Protein AF-A0A7J6U088-F1 (afdb_monomer_lite)

Sequence (358 aa):
KIERLCSEREDGLLKERETLEEKFSATRRKFEAQLEGVCNAVDRVEELGTLRLAEENLGRVAAAREKVDGAVQEAARVNEKEVDLGLPVSPFEKLKQAVAGLEACEKLWGLAFEFNRDHQQWTRGPLFYQEPKLIDDASSRMLNLASQLEELFAEDTPPRGVVAAMKLQLEEFRESLPLIRVLCWKGLVARHWEEISDVVGFHMEPDPTFTLSRILDMDVGKHVSALMAIGARAAVESRIAEALKELKGQAAELTLKATRFGWTSLFVLSPDSVRAVRGALADQLLRLDGEIMKVAGATEVPGLLELRGRRERTLAVGGIIDMWEETERKWKALRYVLDGKGPDAGLPGFEDEHFQCF

Foldseek 3Di:
DVVVVVVVVVVVVVVVLVVVVVVLVVVVVVLVVVLVVLLVLLVVLQQDQDLVCLVVSLVSLVVSVVSLVVSVVVLVVSQVVCVVSVHDRDPPVSSVVSVLSSVLSNLLSVLSVVLVVVVCCQFQFQLLPDDLVVLVVSLVVSLVSLVVSLVVDDPPTSSNNSSVVSNVSSVVVVLCSLVSCLSNPPLDDPVLQVVLCVQLVHRDDRDRRDGNNVCVVSVSSVCSVVSSVSSVLSVLVVLLVVLVVVLVVPPDPLDWDWDDDDPDPDTDTDPVSLVVLLVVLVVLLVSLCVSCVVCVVHDDDPSNVVSVVVNVVSVVVNVVSVVRVVVVVVVVVVVCCVVQNDPNSDDPDPPCVVVVVD

Radius of gyration: 42.68 Å; chains: 1; bounding box: 87×49×143 Å

Structure (mmCIF, N/CA/C/O backbone):
data_AF-A0A7J6U088-F1
#
_entry.id   AF-A0A7J6U088-F1
#
loop_
_atom_site.group_PDB
_atom_site.id
_atom_site.type_symbol
_atom_site.label_atom_id
_atom_site.label_alt_id
_atom_site.label_comp_id
_atom_site.label_asym_id
_atom_site.label_entity_id
_atom_site.label_seq_id
_atom_site.pdbx_PDB_ins_code
_atom_site.Cartn_x
_atom_site.Cartn_y
_atom_site.Cartn_z
_atom_site.occupancy
_atom_site.B_iso_or_equiv
_atom_site.auth_seq_id
_atom_site.auth_comp_id
_atom_site.auth_asym_id
_atom_site.auth_atom_id
_atom_site.pdbx_PDB_model_num
ATOM 1 N N . LYS A 1 1 ? -3.131 18.799 84.876 1.00 72.88 1 LYS A N 1
ATOM 2 C CA . LYS A 1 1 ? -4.165 19.552 84.106 1.00 72.88 1 LYS A CA 1
ATOM 3 C C . LYS A 1 1 ? -3.863 19.546 82.610 1.00 72.88 1 LYS A C 1
ATOM 5 O O . LYS A 1 1 ? -4.760 19.206 81.861 1.00 72.88 1 LYS A O 1
ATOM 10 N N . ILE A 1 2 ? -2.630 19.860 82.192 1.00 79.31 2 ILE A N 1
ATOM 11 C CA . ILE A 1 2 ? -2.203 19.776 80.783 1.00 79.31 2 ILE A CA 1
ATOM 12 C C . ILE A 1 2 ? -2.267 18.331 80.267 1.00 79.31 2 ILE A C 1
ATOM 14 O O . ILE A 1 2 ? -2.954 18.098 79.291 1.00 79.31 2 ILE A O 1
ATOM 18 N N . GLU A 1 3 ? -1.697 17.355 80.981 1.00 79.50 3 GLU A N 1
ATOM 19 C CA . GLU A 1 3 ? -1.747 15.930 80.583 1.00 79.50 3 GLU A CA 1
ATOM 20 C C . GLU A 1 3 ? -3.172 15.395 80.394 1.00 79.50 3 GLU A C 1
ATOM 22 O O . GLU A 1 3 ? -3.453 14.690 79.435 1.00 79.50 3 GLU A O 1
ATOM 27 N N . ARG A 1 4 ? -4.100 15.792 81.272 1.00 81.06 4 ARG A N 1
ATOM 28 C CA . ARG A 1 4 ? -5.516 15.429 81.155 1.00 81.06 4 ARG A CA 1
ATOM 29 C C . ARG A 1 4 ? -6.168 16.046 79.910 1.00 81.06 4 ARG A C 1
ATOM 31 O O . ARG A 1 4 ? -6.928 15.368 79.239 1.00 81.06 4 ARG A O 1
ATOM 38 N N . LEU A 1 5 ? -5.864 17.308 79.600 1.00 81.31 5 LEU A N 1
ATOM 39 C CA . LEU A 1 5 ? -6.356 17.969 78.386 1.00 81.31 5 LEU A CA 1
ATOM 40 C C . LEU A 1 5 ? -5.727 17.377 77.116 1.00 81.31 5 LEU A C 1
ATOM 42 O O . LEU A 1 5 ? -6.405 17.290 76.098 1.00 81.31 5 LEU A O 1
ATOM 46 N N . CYS A 1 6 ? -4.460 16.955 77.174 1.00 82.62 6 CYS A N 1
ATOM 47 C CA . CYS A 1 6 ? -3.805 16.237 76.082 1.00 82.62 6 CYS A CA 1
ATOM 48 C C . CYS A 1 6 ? -4.473 14.880 75.844 1.00 82.62 6 CYS A C 1
ATOM 50 O O . CYS A 1 6 ? -4.858 14.609 74.717 1.00 82.62 6 CYS A O 1
ATOM 52 N N . SER A 1 7 ? -4.714 14.096 76.898 1.00 84.12 7 SER A N 1
ATOM 53 C CA . SER A 1 7 ? -5.407 12.804 76.806 1.00 84.12 7 SER A CA 1
ATOM 54 C C . SER A 1 7 ? -6.849 12.946 76.299 1.00 84.12 7 SER A C 1
ATOM 56 O O . SER A 1 7 ? -7.240 12.238 75.380 1.00 84.12 7 SER A O 1
ATOM 58 N N . GLU A 1 8 ? -7.624 13.916 76.801 1.00 84.44 8 GLU A N 1
ATOM 59 C CA . GLU A 1 8 ? -8.982 14.190 76.297 1.00 84.44 8 GLU A CA 1
ATOM 60 C C . GLU A 1 8 ? -8.972 14.612 74.810 1.00 84.44 8 GLU A C 1
ATOM 62 O O . GLU A 1 8 ? -9.901 14.299 74.062 1.00 84.44 8 GLU A O 1
ATOM 67 N N . ARG A 1 9 ? -7.920 15.314 74.358 1.00 87.50 9 ARG A N 1
ATOM 68 C CA . ARG A 1 9 ? -7.753 15.707 72.952 1.00 87.50 9 ARG A CA 1
ATOM 69 C C . ARG A 1 9 ? -7.296 14.542 72.075 1.00 87.50 9 ARG A C 1
ATOM 71 O O . ARG A 1 9 ? -7.798 14.428 70.962 1.00 87.50 9 ARG A O 1
ATOM 78 N N . GLU A 1 10 ? -6.392 13.697 72.559 1.00 84.94 10 GLU A N 1
ATOM 79 C CA . GLU A 1 10 ? -5.940 12.470 71.892 1.00 84.94 10 GLU A CA 1
ATOM 80 C C . GLU A 1 10 ? -7.102 11.494 71.687 1.00 84.94 10 GLU A C 1
ATOM 82 O O . GLU A 1 10 ? -7.321 11.043 70.565 1.00 84.94 10 GLU A O 1
ATOM 87 N N . ASP A 1 11 ? -7.923 11.268 72.716 1.00 85.88 11 ASP A N 1
ATOM 88 C CA . ASP A 1 11 ? -9.135 10.443 72.623 1.00 85.88 11 ASP A CA 1
ATOM 89 C C . ASP A 1 11 ? -10.151 11.022 71.624 1.00 85.88 11 ASP A C 1
ATOM 91 O O . ASP A 1 11 ? -10.832 10.286 70.907 1.00 85.88 11 ASP A O 1
ATOM 95 N N . GLY A 1 12 ? -10.260 12.354 71.559 1.00 87.25 12 GLY A N 1
ATOM 96 C CA . GLY A 1 12 ? -11.082 13.045 70.566 1.00 87.25 12 GLY A CA 1
ATOM 97 C C . GLY A 1 12 ? -10.578 12.840 69.135 1.00 87.25 12 GLY A C 1
ATOM 98 O O . GLY A 1 12 ? -11.369 12.521 68.250 1.00 87.25 12 GLY A O 1
ATOM 99 N N . LEU A 1 13 ? -9.265 12.970 68.918 1.00 85.94 13 LEU A N 1
ATOM 100 C CA . LEU A 1 13 ? -8.625 12.762 67.614 1.00 85.94 13 LEU A CA 1
ATOM 101 C C . LEU A 1 13 ? -8.707 11.300 67.155 1.00 85.94 13 LEU A C 1
ATOM 103 O O . LEU A 1 13 ? -8.910 11.049 65.969 1.00 85.94 13 LEU A O 1
ATOM 107 N N . LEU A 1 14 ? -8.597 10.341 68.079 1.00 84.75 14 LEU A N 1
ATOM 108 C CA . LEU A 1 14 ? -8.786 8.916 67.795 1.00 84.75 14 LEU A CA 1
ATOM 109 C C . LEU A 1 14 ? -10.214 8.624 67.331 1.00 84.75 14 LEU A C 1
ATOM 111 O O . LEU A 1 14 ? -10.394 8.008 66.286 1.00 84.75 14 LEU A O 1
ATOM 115 N N . LYS A 1 15 ? -11.226 9.143 68.035 1.00 87.25 15 LYS A N 1
ATOM 116 C CA . LYS A 1 15 ? -12.630 8.993 67.619 1.00 87.25 15 LYS A CA 1
ATOM 117 C C . LYS A 1 15 ? -12.907 9.652 66.271 1.00 87.25 15 LYS A C 1
ATOM 119 O O . LYS A 1 15 ? -13.590 9.071 65.433 1.00 87.25 15 LYS A O 1
ATOM 124 N N . GLU A 1 16 ? -12.383 10.856 66.036 1.00 85.94 16 GLU A N 1
ATOM 125 C CA . GLU A 1 16 ? -12.510 11.528 64.737 1.00 85.94 16 GLU A CA 1
ATOM 126 C C . GLU A 1 16 ? -11.888 10.682 63.619 1.00 85.94 16 GLU A C 1
ATOM 128 O O . GLU A 1 16 ? -12.537 10.459 62.595 1.00 85.94 16 GLU A O 1
ATOM 133 N N . ARG A 1 17 ? -10.688 10.135 63.844 1.00 85.19 17 ARG A N 1
ATOM 134 C CA . ARG A 1 17 ? -10.018 9.219 62.916 1.00 85.19 17 ARG A CA 1
ATOM 135 C C . ARG A 1 17 ? -10.848 7.963 62.643 1.00 85.19 17 ARG A C 1
ATOM 137 O O . ARG A 1 17 ? -11.067 7.652 61.478 1.00 85.19 17 ARG A O 1
ATOM 144 N N . GLU A 1 18 ? -11.356 7.292 63.673 1.00 85.31 18 GLU A N 1
ATOM 145 C CA . GLU A 1 18 ? -12.209 6.103 63.524 1.00 85.31 18 GLU A CA 1
ATOM 146 C C . GLU A 1 18 ? -13.447 6.413 62.671 1.00 85.31 18 GLU A C 1
ATOM 148 O O . GLU A 1 18 ? -13.749 5.693 61.721 1.00 85.31 18 GLU A O 1
ATOM 153 N N . THR A 1 19 ? -14.122 7.544 62.919 1.00 88.00 19 THR A N 1
ATOM 154 C CA . THR A 1 19 ? -15.287 7.927 62.104 1.00 88.00 19 THR A CA 1
ATOM 155 C C . THR A 1 19 ? -14.934 8.253 60.650 1.00 88.00 19 THR A C 1
ATOM 157 O O . THR A 1 19 ? -15.754 8.035 59.753 1.00 88.00 19 THR A O 1
ATOM 160 N N . LEU A 1 20 ? -13.739 8.797 60.392 1.00 84.88 20 LEU A N 1
ATOM 161 C CA . LEU A 1 20 ? -13.248 9.063 59.039 1.00 84.88 20 LEU A CA 1
ATOM 162 C C . LEU A 1 20 ? -12.911 7.756 58.315 1.00 84.88 20 LEU A C 1
ATOM 164 O O . LEU A 1 20 ? -13.319 7.588 57.166 1.00 84.88 20 LEU A O 1
ATOM 168 N N . GLU A 1 21 ? -12.243 6.822 58.991 1.00 86.75 21 GLU A N 1
ATOM 169 C CA . GLU A 1 21 ? -11.913 5.497 58.461 1.00 86.75 21 GLU A CA 1
ATOM 170 C C . GLU A 1 21 ? -13.178 4.669 58.172 1.00 86.75 21 GLU A C 1
ATOM 172 O O . GLU A 1 21 ? -13.279 4.059 57.106 1.00 86.75 21 GLU A O 1
ATOM 177 N N . GLU A 1 22 ? -14.198 4.710 59.036 1.00 86.88 22 GLU A N 1
ATOM 178 C CA . GLU A 1 22 ? -15.489 4.047 58.793 1.00 86.88 22 GLU A CA 1
ATOM 179 C C . GLU A 1 22 ? -16.214 4.616 57.564 1.00 86.88 22 GLU A C 1
ATOM 181 O O . GLU A 1 22 ? -16.670 3.864 56.694 1.00 86.88 22 GLU A O 1
ATOM 186 N N . LYS A 1 23 ? -16.294 5.949 57.446 1.00 87.00 23 LYS A N 1
ATOM 187 C CA . LYS A 1 23 ? -16.900 6.618 56.279 1.00 87.00 23 LYS A CA 1
ATOM 188 C C . LYS A 1 23 ? -16.131 6.317 54.995 1.00 87.00 23 LYS A C 1
ATOM 190 O O . LYS A 1 23 ? -16.740 6.110 53.939 1.00 87.00 23 LYS A O 1
ATOM 195 N N . PHE A 1 24 ? -14.805 6.287 55.075 1.00 87.50 24 PHE A N 1
ATOM 196 C CA . PHE A 1 24 ? -13.939 5.955 53.955 1.00 87.50 24 PHE A CA 1
ATOM 197 C C . PHE A 1 24 ? -14.124 4.496 53.513 1.00 87.50 24 PHE A C 1
ATOM 199 O O . PHE A 1 24 ? -14.365 4.241 52.334 1.00 87.50 24 PHE A O 1
ATOM 206 N N . SER A 1 25 ? -14.149 3.554 54.458 1.00 84.44 25 SER A N 1
ATOM 207 C CA . SER A 1 25 ? -14.411 2.131 54.207 1.00 84.44 25 SER A CA 1
ATOM 208 C C . SER A 1 25 ? -15.780 1.896 53.555 1.00 84.44 25 SER A C 1
ATOM 210 O O . SER A 1 25 ? -15.894 1.151 52.577 1.00 84.44 25 SER A O 1
ATOM 212 N N . ALA A 1 26 ? -16.824 2.597 54.012 1.00 86.44 26 ALA A N 1
ATOM 213 C CA . ALA A 1 26 ? -18.146 2.547 53.385 1.00 86.44 26 ALA A CA 1
ATOM 214 C C . ALA A 1 26 ? -18.133 3.083 51.940 1.00 86.44 26 ALA A C 1
ATOM 216 O O . ALA A 1 26 ? -18.756 2.495 51.052 1.00 86.44 26 ALA A O 1
ATOM 217 N N . THR A 1 27 ? -17.397 4.170 51.689 1.00 85.06 27 THR A N 1
ATOM 218 C CA . THR A 1 27 ? -17.233 4.752 50.345 1.00 85.06 27 THR A CA 1
ATOM 219 C C . THR A 1 27 ? -16.495 3.792 49.415 1.00 85.06 27 THR A C 1
ATOM 221 O O . THR A 1 27 ? -16.937 3.567 48.290 1.00 85.06 27 THR A O 1
ATOM 224 N N . ARG A 1 28 ? -15.430 3.150 49.904 1.00 85.19 28 ARG A N 1
ATOM 225 C CA . ARG A 1 28 ? -14.667 2.145 49.160 1.00 85.19 28 ARG A CA 1
ATOM 226 C C . ARG A 1 28 ? -15.518 0.935 48.781 1.00 85.19 28 ARG A C 1
ATOM 228 O O . ARG A 1 28 ? -15.516 0.546 47.619 1.00 85.19 28 ARG A O 1
ATOM 235 N N . ARG A 1 29 ? -16.308 0.387 49.710 1.00 86.25 29 ARG A N 1
ATOM 236 C CA . ARG A 1 29 ? -17.237 -0.722 49.402 1.00 86.25 29 ARG A CA 1
ATOM 237 C C . ARG A 1 29 ? -18.252 -0.340 48.328 1.00 86.25 29 ARG A C 1
ATOM 239 O O . ARG A 1 29 ? -18.580 -1.148 47.466 1.00 86.25 29 ARG A O 1
ATOM 246 N N . LYS A 1 30 ? -18.746 0.900 48.367 1.00 87.94 30 LYS A N 1
ATOM 247 C CA . LYS A 1 30 ? -19.661 1.415 47.345 1.00 87.94 30 LYS A CA 1
ATOM 248 C C . LYS A 1 30 ? -18.980 1.521 45.978 1.00 87.94 30 LYS A C 1
ATOM 250 O O . LYS A 1 30 ? -19.600 1.163 44.982 1.00 87.94 30 LYS A O 1
ATOM 255 N N . PHE A 1 31 ? -17.728 1.973 45.932 1.00 88.94 31 PHE A N 1
ATOM 256 C CA . PHE A 1 31 ? -16.940 2.021 44.701 1.00 88.94 31 PHE A CA 1
ATOM 257 C C . PHE A 1 31 ? -16.648 0.616 44.151 1.00 88.94 31 PHE A C 1
ATOM 259 O O . PHE A 1 31 ? -16.874 0.363 42.973 1.00 88.94 31 PHE A O 1
ATOM 266 N N . GLU A 1 32 ? -16.257 -0.335 45.003 1.00 85.69 32 GLU A N 1
ATOM 267 C CA . GLU A 1 32 ? -16.055 -1.737 44.609 1.00 85.69 32 GLU A CA 1
ATOM 268 C C . GLU A 1 32 ? -17.330 -2.360 44.011 1.00 85.69 32 GLU A C 1
ATOM 270 O O . GLU A 1 32 ? -17.247 -3.084 43.022 1.00 85.69 32 GLU A O 1
ATOM 275 N N . ALA A 1 33 ? -18.513 -2.021 44.534 1.00 87.00 33 ALA A N 1
ATOM 276 C CA . ALA A 1 33 ? -19.788 -2.431 43.939 1.00 87.00 33 ALA A CA 1
ATOM 277 C C . ALA A 1 33 ? -20.069 -1.741 42.587 1.00 87.00 33 ALA A C 1
ATOM 279 O O . ALA A 1 33 ? -20.646 -2.345 41.686 1.00 87.00 33 ALA A O 1
ATOM 280 N N . GLN A 1 34 ? -19.650 -0.484 42.407 1.00 87.88 34 GLN A N 1
ATOM 281 C CA . GLN A 1 34 ? -19.765 0.212 41.118 1.00 87.88 34 GLN A CA 1
ATOM 282 C C . GLN A 1 34 ? -18.844 -0.386 40.046 1.00 87.88 34 GLN A C 1
ATOM 284 O O . GLN A 1 34 ? -19.211 -0.370 38.869 1.00 87.88 34 GLN A O 1
ATOM 289 N N . LEU A 1 35 ? -17.695 -0.955 40.434 1.00 89.12 35 LEU A N 1
ATOM 290 C CA . LEU A 1 35 ? -16.777 -1.623 39.505 1.00 89.12 35 LEU A CA 1
ATOM 291 C C . LEU A 1 35 ? -17.422 -2.821 38.800 1.00 89.12 35 LEU A C 1
ATOM 293 O O . LEU A 1 35 ? -17.088 -3.071 37.646 1.00 89.12 35 LEU A O 1
ATOM 297 N N . GLU A 1 36 ? -18.380 -3.518 39.419 1.00 87.94 36 GLU A N 1
ATOM 298 C CA . GLU A 1 36 ? -19.146 -4.567 38.725 1.00 87.94 36 GLU A CA 1
ATOM 299 C C . GLU A 1 36 ? -19.936 -3.995 37.543 1.00 87.94 36 GLU A C 1
ATOM 301 O O . GLU A 1 36 ? -19.979 -4.595 36.474 1.00 87.94 36 GLU A O 1
ATOM 306 N N . GLY A 1 37 ? -20.503 -2.794 37.689 1.00 87.00 37 GLY A N 1
ATOM 307 C CA . GLY A 1 37 ? -21.183 -2.098 36.596 1.00 87.00 37 GLY A CA 1
ATOM 308 C C . GLY A 1 37 ? -20.248 -1.696 35.452 1.00 87.00 37 GLY A C 1
ATOM 309 O O . GLY A 1 37 ? -20.677 -1.676 34.299 1.00 87.00 37 GLY A O 1
ATOM 310 N N . VAL A 1 38 ? -18.983 -1.395 35.764 1.00 86.94 38 VAL A N 1
ATOM 311 C CA . VAL A 1 38 ? -17.939 -1.094 34.773 1.00 86.94 38 VAL A CA 1
ATOM 312 C C . VAL A 1 38 ? -17.506 -2.364 34.047 1.00 86.94 38 VAL A C 1
ATOM 314 O O . VAL A 1 38 ? -17.477 -2.360 32.822 1.00 86.94 38 VAL A O 1
ATOM 317 N N . CYS A 1 39 ? -17.261 -3.458 34.775 1.00 86.56 39 CYS A N 1
ATOM 318 C CA . CYS A 1 39 ? -16.926 -4.758 34.181 1.00 86.56 39 CYS A CA 1
ATOM 319 C C . CYS A 1 39 ? -18.044 -5.219 33.237 1.00 86.56 39 CYS A C 1
ATOM 321 O O . CYS A 1 39 ? -17.793 -5.423 32.059 1.00 86.56 39 CYS A O 1
ATOM 323 N N . ASN A 1 40 ? -19.302 -5.174 33.691 1.00 88.31 40 ASN A N 1
ATOM 324 C CA . ASN A 1 40 ? -20.465 -5.501 32.862 1.00 88.31 40 ASN A CA 1
ATOM 325 C C . ASN A 1 40 ? -20.584 -4.626 31.599 1.00 88.31 40 ASN A C 1
ATOM 327 O O . ASN A 1 40 ? -21.207 -5.029 30.619 1.00 88.31 40 ASN A O 1
ATOM 331 N N . ALA A 1 41 ? -20.085 -3.384 31.627 1.00 87.06 41 ALA A N 1
ATOM 332 C CA . ALA A 1 41 ? -20.081 -2.525 30.447 1.00 87.06 41 ALA A CA 1
ATOM 333 C C . ALA A 1 41 ? -19.017 -2.964 29.431 1.00 87.06 41 ALA A C 1
ATOM 335 O O . ALA A 1 41 ? -19.287 -2.880 28.235 1.00 87.06 41 ALA A O 1
ATOM 336 N N . VAL A 1 42 ? -17.860 -3.439 29.901 1.00 86.50 42 VAL A N 1
ATOM 337 C CA . VAL A 1 42 ? -16.795 -4.011 29.064 1.00 86.50 42 VAL A CA 1
ATOM 338 C C . VAL A 1 42 ? -17.215 -5.376 28.517 1.00 86.50 42 VAL A C 1
ATOM 340 O O . VAL A 1 42 ? -17.131 -5.570 27.310 1.00 86.50 42 VAL A O 1
ATOM 343 N N . ASP A 1 43 ? -17.811 -6.247 29.334 1.00 86.06 43 ASP A N 1
ATOM 344 C CA . ASP A 1 43 ? -18.305 -7.565 28.901 1.00 86.06 43 ASP A CA 1
ATOM 345 C C . ASP A 1 43 ? -19.297 -7.440 27.727 1.00 86.06 43 ASP A C 1
ATOM 347 O O . ASP A 1 43 ? -19.215 -8.150 26.730 1.00 86.06 43 ASP A O 1
ATOM 351 N N . ARG A 1 44 ? -20.197 -6.446 27.772 1.00 87.06 44 ARG A N 1
ATOM 352 C CA . ARG A 1 44 ? -21.132 -6.157 26.664 1.00 87.06 44 ARG A CA 1
ATOM 353 C C . ARG A 1 44 ? -20.442 -5.728 25.371 1.00 87.06 44 ARG A C 1
ATOM 355 O O . ARG A 1 44 ? -21.019 -5.880 24.295 1.00 87.06 44 ARG A O 1
ATOM 362 N N . VAL A 1 45 ? -19.269 -5.107 25.470 1.00 85.56 45 VAL A N 1
ATOM 363 C CA . VAL A 1 45 ? -18.450 -4.733 24.311 1.00 85.56 45 VAL A CA 1
ATOM 364 C C . VAL A 1 45 ? -17.711 -5.962 23.774 1.00 85.56 45 VAL A C 1
ATOM 366 O O . VAL A 1 45 ? -17.586 -6.107 22.559 1.00 85.56 45 VAL A O 1
ATOM 369 N N . GLU A 1 46 ? -17.302 -6.875 24.654 1.00 83.50 46 GLU A N 1
ATOM 370 C CA . GLU A 1 46 ? -16.699 -8.165 24.300 1.00 83.50 46 GLU A CA 1
ATOM 371 C C . GLU A 1 46 ? -17.703 -9.160 23.689 1.00 83.50 46 GLU A C 1
ATOM 373 O O . GLU A 1 46 ? -17.306 -10.098 23.008 1.00 83.50 46 GLU A O 1
ATOM 378 N N . GLU A 1 47 ? -19.010 -8.936 23.835 1.00 86.50 47 GLU A N 1
ATOM 379 C CA . GLU A 1 47 ? -20.057 -9.701 23.138 1.00 86.50 47 GLU A CA 1
ATOM 380 C C . GLU A 1 47 ? -20.319 -9.216 21.697 1.00 86.50 47 GLU A C 1
ATOM 382 O O . GLU A 1 47 ? -21.065 -9.847 20.938 1.00 86.50 47 GLU A O 1
ATOM 387 N N . LEU A 1 48 ? -19.731 -8.089 21.279 1.00 85.00 48 LEU A N 1
ATOM 388 C CA . LEU A 1 48 ? -19.942 -7.547 19.938 1.00 85.00 48 LEU A CA 1
ATOM 389 C C . LEU A 1 48 ? -19.243 -8.431 18.891 1.00 85.00 48 LEU A C 1
ATOM 391 O O . LEU A 1 48 ? -18.039 -8.658 18.946 1.00 85.00 48 LEU A O 1
ATOM 395 N N . GLY A 1 49 ? -20.003 -8.900 17.897 1.00 83.31 49 GLY A N 1
AT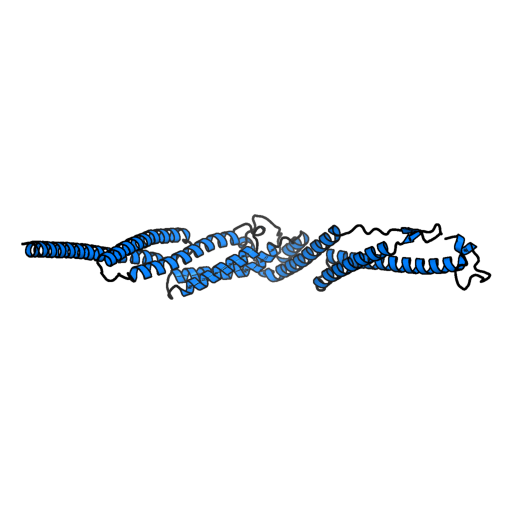OM 396 C CA . GLY A 1 49 ? -19.503 -9.847 16.885 1.00 83.31 49 GLY A CA 1
ATOM 397 C C . GLY A 1 49 ? -19.772 -9.465 15.428 1.00 83.31 49 GLY A C 1
ATOM 398 O O . GLY A 1 49 ? -19.508 -10.253 14.526 1.00 83.31 49 GLY A O 1
ATOM 399 N N . THR A 1 50 ? -20.343 -8.286 15.156 1.00 84.44 50 THR A N 1
ATOM 400 C CA . THR A 1 50 ? -20.753 -7.914 13.788 1.00 84.44 50 THR A CA 1
ATOM 401 C C . THR A 1 50 ? -19.807 -6.893 13.163 1.00 84.44 50 THR A C 1
ATOM 403 O O . THR A 1 50 ? -19.886 -5.707 13.474 1.00 84.44 50 THR A O 1
ATOM 406 N N . LEU A 1 51 ? -18.980 -7.340 12.208 1.00 83.12 51 LEU A N 1
ATOM 407 C CA . LEU A 1 51 ? -18.007 -6.502 11.487 1.00 83.12 51 LEU A CA 1
ATOM 408 C C . LEU A 1 51 ? -18.652 -5.296 10.780 1.00 83.12 51 LEU A C 1
ATOM 410 O O . LEU A 1 51 ? -18.108 -4.198 10.800 1.00 83.12 51 LEU A O 1
ATOM 414 N N . ARG A 1 52 ? -19.842 -5.469 10.188 1.00 82.69 52 ARG A N 1
ATOM 415 C CA . ARG A 1 52 ? -20.542 -4.404 9.439 1.00 82.69 52 ARG A CA 1
ATOM 416 C C . ARG A 1 52 ? -21.011 -3.235 10.307 1.00 82.69 52 ARG A C 1
ATOM 418 O O . ARG A 1 52 ? -21.200 -2.146 9.786 1.00 82.69 52 A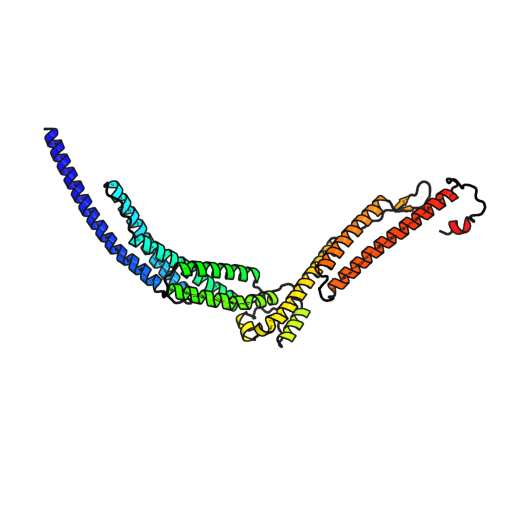RG A O 1
ATOM 425 N N . LEU A 1 53 ? -21.195 -3.459 11.607 1.00 87.50 53 LEU A N 1
ATOM 426 C CA . LEU A 1 53 ? -21.646 -2.442 12.558 1.00 87.50 53 LEU A CA 1
ATOM 427 C C . LEU A 1 53 ? -20.462 -1.767 13.265 1.00 87.50 53 LEU A C 1
ATOM 429 O O . LEU A 1 53 ? -20.618 -1.271 14.374 1.00 87.50 53 LEU A O 1
ATOM 433 N N . ALA A 1 54 ? -19.270 -1.756 12.654 1.00 88.00 54 ALA A N 1
ATOM 434 C CA . ALA A 1 54 ? -18.056 -1.240 13.286 1.00 88.00 54 ALA A CA 1
ATOM 435 C C . ALA A 1 54 ? -18.199 0.203 13.803 1.00 88.00 54 ALA A C 1
ATOM 437 O O . ALA A 1 54 ? -17.726 0.498 14.894 1.00 88.00 54 ALA A O 1
ATOM 438 N N . GLU A 1 55 ? -18.889 1.080 13.069 1.00 87.62 55 GLU A N 1
ATOM 439 C CA . GLU A 1 55 ? -19.138 2.466 13.494 1.00 87.62 55 GLU A CA 1
ATOM 440 C C . GLU A 1 55 ? -20.037 2.540 14.742 1.00 87.62 55 GLU A C 1
ATOM 442 O O . GLU A 1 55 ? -19.714 3.222 15.713 1.00 87.62 55 GLU A O 1
ATOM 447 N N . GLU A 1 56 ? -21.132 1.776 14.769 1.00 89.88 56 GLU A N 1
ATOM 448 C CA . GLU A 1 56 ? -22.014 1.700 15.940 1.00 89.88 56 GLU A CA 1
ATOM 449 C C . GLU A 1 56 ? -21.304 1.068 17.145 1.00 89.88 56 GLU A C 1
ATOM 451 O O . GLU A 1 56 ? -21.461 1.520 18.282 1.00 89.88 56 GLU A O 1
ATOM 456 N N . ASN A 1 57 ? -20.498 0.033 16.900 1.00 89.94 57 ASN A N 1
ATOM 457 C CA . ASN A 1 57 ? -19.723 -0.657 17.923 1.00 89.94 57 ASN A CA 1
ATOM 458 C C . ASN A 1 57 ? -18.642 0.255 18.508 1.00 89.94 57 ASN A C 1
ATOM 460 O O . ASN A 1 57 ? -18.493 0.281 19.725 1.00 89.94 57 ASN A O 1
ATOM 464 N N . LEU A 1 58 ? -17.976 1.080 17.692 1.00 90.62 58 LEU A N 1
ATOM 465 C CA . LEU A 1 58 ? -17.090 2.143 18.176 1.00 90.62 58 LEU A CA 1
ATOM 466 C C . LEU A 1 58 ? -17.822 3.125 19.096 1.00 90.62 58 LEU A C 1
ATOM 468 O O . LEU A 1 58 ? -17.281 3.507 20.132 1.00 90.62 58 LEU A O 1
ATOM 472 N N . GLY A 1 59 ? -19.068 3.486 18.777 1.00 89.62 59 GLY A N 1
ATOM 473 C CA . GLY A 1 59 ? -19.902 4.299 19.666 1.00 89.62 59 GLY A CA 1
ATOM 474 C C . GLY A 1 59 ? -20.159 3.631 21.024 1.00 89.62 59 GLY A C 1
ATOM 475 O O . GLY A 1 59 ? -20.083 4.282 22.067 1.00 89.62 59 GLY A O 1
ATOM 476 N N . ARG A 1 60 ? -20.408 2.315 21.040 1.00 90.25 60 ARG A N 1
ATOM 477 C CA . ARG A 1 60 ? -20.583 1.536 22.283 1.00 90.25 60 ARG A CA 1
ATOM 478 C C . ARG A 1 60 ? -19.288 1.426 23.085 1.00 90.25 60 ARG A C 1
ATOM 480 O O . ARG A 1 60 ? -19.324 1.570 24.305 1.00 90.25 60 ARG A O 1
ATOM 487 N N . VAL A 1 61 ? -18.164 1.217 22.404 1.00 92.56 61 VAL A N 1
ATOM 488 C CA . VAL A 1 61 ? -16.823 1.197 22.998 1.00 92.56 61 VAL A CA 1
ATOM 489 C C . VAL A 1 61 ? -16.512 2.548 23.644 1.00 92.56 61 VAL A C 1
ATOM 491 O O . VAL A 1 61 ? -16.112 2.582 24.802 1.00 92.56 61 VAL A O 1
ATOM 494 N N . ALA A 1 62 ? -16.785 3.663 22.959 1.00 92.25 62 ALA A N 1
ATOM 495 C CA . ALA A 1 62 ? -16.584 5.007 23.503 1.00 92.25 62 ALA A CA 1
ATOM 496 C C . ALA A 1 62 ? -17.436 5.264 24.761 1.00 92.25 62 ALA A C 1
ATOM 498 O O . ALA A 1 62 ? -16.947 5.821 25.743 1.00 92.25 62 ALA A O 1
ATOM 499 N N . ALA A 1 63 ? -18.688 4.796 24.779 1.00 92.69 63 ALA A N 1
ATOM 500 C CA . ALA A 1 63 ? -19.545 4.897 25.961 1.00 92.69 63 ALA A CA 1
ATOM 501 C C . ALA A 1 63 ? -19.049 4.028 27.137 1.00 92.69 63 ALA A C 1
ATOM 503 O O . ALA A 1 63 ? -19.206 4.406 28.301 1.00 92.69 63 ALA A O 1
ATOM 504 N N . ALA A 1 64 ? -18.463 2.858 26.863 1.00 91.75 64 ALA A N 1
ATOM 505 C CA . ALA A 1 64 ? -17.801 2.046 27.885 1.00 91.75 64 ALA A CA 1
ATOM 506 C C . ALA A 1 64 ? -16.511 2.720 28.382 1.00 91.75 64 ALA A C 1
ATOM 508 O O . ALA A 1 64 ? -16.259 2.728 29.588 1.00 91.75 64 ALA A O 1
ATOM 509 N N . ARG A 1 65 ? -15.757 3.364 27.484 1.00 93.62 65 ARG A N 1
ATOM 510 C CA . ARG A 1 65 ? -14.534 4.110 27.800 1.00 93.62 65 ARG A CA 1
ATOM 511 C C . ARG A 1 65 ? -14.773 5.256 28.760 1.00 93.62 65 ARG A C 1
ATOM 513 O O . ARG A 1 65 ? -14.075 5.342 29.762 1.00 93.62 65 ARG A O 1
ATOM 520 N N . GLU A 1 66 ? -15.811 6.053 28.538 1.00 94.19 66 GLU A N 1
ATOM 521 C CA . GLU A 1 66 ? -16.174 7.140 29.454 1.00 94.19 66 GLU A CA 1
ATOM 522 C C . GLU A 1 66 ? -16.437 6.627 30.884 1.00 94.19 66 GLU A C 1
ATOM 524 O O . GLU A 1 66 ? -15.999 7.226 31.868 1.00 94.19 66 GLU A O 1
ATOM 529 N N . LYS A 1 67 ? -17.100 5.469 31.015 1.00 92.44 67 LYS A N 1
ATOM 530 C CA . LYS A 1 67 ? -17.355 4.839 32.321 1.00 92.44 67 LYS A CA 1
ATOM 531 C C . LYS A 1 67 ? -16.081 4.305 32.971 1.00 92.44 67 LYS A C 1
ATOM 533 O O . LYS A 1 67 ? -15.911 4.472 34.179 1.00 92.44 67 LYS A O 1
ATOM 538 N N . VAL A 1 68 ? -15.211 3.659 32.193 1.00 93.06 68 VAL A N 1
ATOM 539 C CA . VAL A 1 68 ? -13.922 3.140 32.671 1.00 93.06 68 VAL A CA 1
ATOM 540 C C . VAL A 1 68 ? -13.018 4.289 33.117 1.00 93.06 68 VAL A C 1
ATOM 542 O O . VAL A 1 68 ? -12.504 4.242 34.230 1.00 93.06 68 VAL A O 1
ATOM 545 N N . ASP A 1 69 ? -12.894 5.353 32.324 1.00 93.44 69 ASP A N 1
ATOM 546 C CA . ASP A 1 69 ? -12.082 6.527 32.661 1.00 93.44 69 ASP A CA 1
ATOM 547 C C . ASP A 1 69 ? -12.590 7.210 33.940 1.00 93.44 69 ASP A C 1
ATOM 549 O O . ASP A 1 69 ? -11.797 7.567 34.816 1.00 93.44 69 ASP A O 1
ATOM 553 N N . GLY A 1 70 ? -13.914 7.325 34.104 1.00 93.38 70 GLY A N 1
ATOM 554 C CA . GLY A 1 70 ? -14.519 7.806 35.348 1.00 93.38 70 GLY A CA 1
ATOM 555 C C . GLY A 1 70 ? -14.156 6.938 36.559 1.00 93.38 70 GLY A C 1
ATOM 556 O O . GLY A 1 70 ? -13.820 7.464 37.622 1.00 93.38 70 GLY A O 1
ATOM 557 N N . ALA A 1 71 ? -14.159 5.613 36.401 1.00 92.12 71 ALA A N 1
ATOM 558 C CA . ALA A 1 71 ? -13.759 4.686 37.457 1.00 92.12 71 ALA A CA 1
ATOM 559 C C . ALA A 1 71 ? -12.251 4.733 37.755 1.00 92.12 71 ALA A C 1
ATOM 561 O O . ALA A 1 71 ? -11.866 4.631 38.916 1.00 92.12 71 ALA A O 1
ATOM 562 N N . VAL A 1 72 ? -11.396 4.946 36.750 1.00 92.94 72 VAL A N 1
ATOM 563 C CA . VAL A 1 72 ? -9.946 5.149 36.929 1.00 92.94 72 VAL A CA 1
ATOM 564 C C . VAL A 1 72 ? -9.663 6.422 37.725 1.00 92.94 72 VAL A C 1
ATOM 566 O O . VAL A 1 72 ? -8.848 6.398 38.648 1.00 92.94 72 VAL A O 1
ATOM 569 N N . GLN A 1 73 ? -10.363 7.520 37.430 1.00 93.38 73 GLN A N 1
ATOM 570 C CA . GLN A 1 73 ? -10.231 8.765 38.193 1.00 93.38 73 GLN A CA 1
ATOM 571 C C . GLN A 1 73 ? -10.687 8.601 39.646 1.00 93.38 73 GLN A C 1
ATOM 573 O O . GLN A 1 73 ? -10.025 9.090 40.562 1.00 93.38 73 GLN A O 1
ATOM 578 N N . GLU A 1 74 ? -11.798 7.900 39.876 1.00 90.88 74 GLU A N 1
ATOM 579 C CA . GLU A 1 74 ? -12.282 7.655 41.235 1.00 90.88 74 GLU A CA 1
ATOM 580 C C . GLU A 1 74 ? -11.359 6.693 42.001 1.00 90.88 74 GLU A C 1
ATOM 582 O O . GLU A 1 74 ? -11.043 6.956 43.159 1.00 90.88 74 GLU A O 1
ATOM 587 N N . ALA A 1 75 ? -10.822 5.654 41.352 1.00 91.44 75 ALA A N 1
ATOM 588 C CA . ALA A 1 75 ? -9.807 4.777 41.940 1.00 91.44 75 ALA A CA 1
ATOM 589 C C . ALA A 1 75 ? -8.551 5.556 42.361 1.00 91.44 75 ALA A C 1
ATOM 591 O O . ALA A 1 75 ? -8.030 5.331 43.452 1.00 91.44 75 ALA A O 1
ATOM 592 N N . ALA A 1 76 ? -8.092 6.509 41.542 1.00 91.56 76 ALA A N 1
ATOM 593 C CA . ALA A 1 76 ? -6.959 7.367 41.886 1.00 91.56 76 ALA A CA 1
ATOM 594 C C . ALA A 1 76 ? -7.238 8.215 43.140 1.00 91.56 76 ALA A C 1
ATOM 596 O O . ALA A 1 76 ? -6.387 8.289 44.025 1.00 91.56 76 ALA A O 1
ATOM 597 N N . ARG A 1 77 ? -8.447 8.779 43.267 1.00 90.38 77 ARG A N 1
ATOM 598 C CA . ARG A 1 77 ? -8.871 9.525 44.469 1.00 90.38 77 ARG A CA 1
ATOM 599 C C . ARG A 1 77 ? -8.975 8.644 45.711 1.00 90.38 77 ARG A C 1
ATOM 601 O O . ARG A 1 77 ? -8.693 9.108 46.814 1.00 90.38 77 ARG A O 1
ATOM 608 N N . VAL A 1 78 ? -9.427 7.398 45.559 1.00 89.06 78 VAL A N 1
ATOM 609 C CA . VAL A 1 78 ? -9.472 6.432 46.666 1.00 89.06 78 VAL A CA 1
ATOM 610 C C . VAL A 1 78 ? -8.051 6.086 47.109 1.00 89.06 78 VAL A C 1
ATOM 612 O O . VAL A 1 78 ? -7.773 6.143 48.302 1.00 89.06 78 VAL A O 1
ATOM 615 N N . ASN A 1 79 ? -7.144 5.830 46.166 1.00 90.94 79 ASN A N 1
ATOM 616 C CA . ASN A 1 79 ? -5.742 5.526 46.451 1.00 90.94 79 ASN A CA 1
ATOM 617 C C . ASN A 1 79 ? -5.011 6.696 47.129 1.00 90.94 79 ASN A C 1
ATOM 619 O O . ASN A 1 79 ? -4.251 6.473 48.065 1.00 90.94 79 ASN A O 1
ATOM 623 N N . GLU A 1 80 ? -5.258 7.939 46.704 1.00 91.50 80 GLU A N 1
ATOM 624 C CA . GLU A 1 80 ? -4.713 9.143 47.352 1.00 91.50 80 GLU A CA 1
ATOM 625 C C . GLU A 1 80 ? -5.145 9.224 48.826 1.00 91.50 80 GLU A C 1
ATOM 627 O O . GLU A 1 80 ? -4.312 9.378 49.717 1.00 91.50 80 GLU A O 1
ATOM 632 N N . LYS A 1 81 ? -6.433 8.987 49.106 1.00 88.25 81 LYS A N 1
ATOM 633 C CA . LYS A 1 81 ? -6.957 8.947 50.480 1.00 88.25 81 LYS A CA 1
ATOM 634 C C . LYS A 1 81 ? -6.414 7.779 51.306 1.00 88.25 81 LYS A C 1
ATOM 636 O O . LYS A 1 81 ? -6.246 7.931 52.513 1.00 88.25 81 LYS A O 1
ATOM 641 N N . GLU A 1 82 ? -6.153 6.620 50.700 1.00 87.69 82 GLU A N 1
ATOM 642 C CA . GLU A 1 82 ? -5.500 5.498 51.394 1.00 87.69 82 GLU A CA 1
ATOM 643 C C . GLU A 1 82 ? -4.094 5.886 51.847 1.00 87.69 82 GLU A C 1
ATOM 645 O O . GLU A 1 82 ? -3.738 5.626 52.995 1.00 87.69 82 GLU A O 1
ATOM 650 N N . VAL A 1 83 ? -3.334 6.574 50.991 1.00 91.06 83 VAL A N 1
ATOM 651 C CA . VAL A 1 83 ? -2.002 7.089 51.334 1.00 91.06 83 VAL A CA 1
ATOM 652 C C . VAL A 1 83 ? -2.082 8.109 52.471 1.00 91.06 83 VAL A C 1
ATOM 654 O O . VAL A 1 83 ? -1.340 7.974 53.444 1.00 91.06 83 VAL A O 1
ATOM 657 N N . ASP A 1 84 ? -3.006 9.071 52.398 1.00 88.12 84 ASP A N 1
ATOM 658 C CA . ASP A 1 84 ? -3.191 10.096 53.437 1.00 88.12 84 ASP A CA 1
ATOM 659 C C . ASP A 1 84 ? -3.543 9.496 54.809 1.00 88.12 84 ASP A C 1
ATOM 661 O O . ASP A 1 84 ? -3.121 10.003 55.850 1.00 88.12 84 ASP A O 1
ATOM 665 N N . LEU A 1 85 ? -4.298 8.392 54.822 1.00 86.06 85 LEU A N 1
ATOM 666 C CA . LEU A 1 85 ? -4.679 7.660 56.035 1.00 86.06 85 LEU A CA 1
ATOM 667 C C . LEU A 1 85 ? -3.622 6.633 56.488 1.00 86.06 85 LEU A C 1
ATOM 669 O O . LEU A 1 85 ? -3.801 5.985 57.521 1.00 86.06 85 LEU A O 1
ATOM 673 N N . GLY A 1 86 ? -2.523 6.470 55.742 1.00 86.19 86 GLY A N 1
ATOM 674 C CA . GLY A 1 86 ? -1.484 5.474 56.020 1.00 86.19 86 GLY A CA 1
ATOM 675 C C . GLY A 1 86 ? -1.941 4.023 55.816 1.00 86.19 86 GLY A C 1
ATOM 676 O O . GLY A 1 86 ? -1.382 3.108 56.424 1.00 86.19 86 GLY A O 1
ATOM 677 N N . LEU A 1 87 ? -2.970 3.808 54.996 1.00 84.94 87 LEU A N 1
ATOM 678 C CA . LEU A 1 87 ? -3.511 2.501 54.630 1.00 84.94 87 LEU A CA 1
ATOM 679 C C . LEU A 1 87 ? -2.769 1.920 53.410 1.00 84.94 87 LEU A C 1
ATOM 681 O O . LEU A 1 87 ? -2.222 2.664 52.595 1.00 84.94 87 LEU A O 1
ATOM 685 N N . PRO A 1 88 ? -2.745 0.584 53.246 1.00 85.88 88 PRO A N 1
ATOM 686 C CA . PRO A 1 88 ? -2.196 -0.030 52.042 1.00 85.88 88 PRO A CA 1
ATOM 687 C C . PRO A 1 88 ? -3.048 0.321 50.816 1.00 85.88 88 PRO A C 1
ATOM 689 O O . PRO A 1 88 ? -4.269 0.162 50.841 1.00 85.88 88 PRO A O 1
ATOM 692 N N . VAL A 1 89 ? -2.381 0.745 49.740 1.00 88.50 89 VAL A N 1
ATOM 693 C CA . VAL A 1 89 ? -3.030 1.133 48.481 1.00 88.50 89 VAL A CA 1
ATOM 694 C C . VAL A 1 89 ? -3.693 -0.069 47.812 1.00 88.50 89 VAL A C 1
ATOM 696 O O . VAL A 1 89 ? -3.080 -1.125 47.624 1.00 88.50 89 VAL A O 1
ATOM 699 N N . SER A 1 90 ? -4.942 0.113 47.407 1.00 87.88 90 SER A N 1
ATOM 700 C CA . SER A 1 90 ? -5.749 -0.887 46.731 1.00 87.88 90 SER A CA 1
ATOM 701 C C . SER A 1 90 ? -5.356 -1.015 45.257 1.00 87.88 90 SER A C 1
ATOM 703 O O . SER A 1 90 ? -5.365 -0.037 44.509 1.00 87.88 90 SER A O 1
ATOM 705 N N . PRO A 1 91 ? -5.053 -2.231 44.776 1.00 82.25 91 PRO A N 1
ATOM 706 C CA . PRO A 1 91 ? -4.600 -2.413 43.403 1.00 82.25 91 PRO A CA 1
ATOM 707 C C . PRO A 1 91 ? -5.739 -2.424 42.369 1.00 82.25 91 PRO A C 1
ATOM 709 O O . PRO A 1 91 ? -5.454 -2.310 41.182 1.00 82.25 91 PRO A O 1
ATOM 712 N N . PHE A 1 92 ? -7.003 -2.577 42.791 1.00 89.56 92 PHE A N 1
ATOM 713 C CA . PHE A 1 92 ? -8.197 -2.648 41.931 1.00 89.56 92 PHE A CA 1
ATOM 714 C C . PHE A 1 92 ? -8.020 -3.526 40.673 1.00 89.56 92 PHE A C 1
ATOM 716 O O . PHE A 1 92 ? -8.255 -3.086 39.550 1.00 89.56 92 PHE A O 1
ATOM 723 N N . GLU A 1 93 ? -7.634 -4.794 40.852 1.00 89.25 93 GLU A N 1
ATOM 724 C CA . GLU A 1 93 ? -7.328 -5.715 39.739 1.00 89.25 93 GLU A CA 1
ATOM 725 C C . GLU A 1 93 ? -8.470 -5.865 38.719 1.00 89.25 93 GLU A C 1
ATOM 727 O O . GLU A 1 93 ? -8.218 -5.877 37.518 1.00 89.25 93 GLU A O 1
ATOM 732 N N . LYS A 1 94 ? -9.734 -5.871 39.169 1.00 88.50 94 LYS A N 1
ATOM 733 C CA . LYS A 1 94 ? -10.905 -5.888 38.271 1.00 88.50 94 LYS A CA 1
ATOM 734 C C . LYS A 1 94 ? -10.942 -4.680 37.327 1.00 88.50 94 LYS A C 1
ATOM 736 O O . LYS A 1 94 ? -11.273 -4.822 36.158 1.00 88.50 94 LYS A O 1
ATOM 741 N N . LEU A 1 95 ? -10.577 -3.495 37.823 1.00 90.88 95 LEU A N 1
ATOM 742 C CA . LEU A 1 95 ? -10.525 -2.282 37.008 1.00 90.88 95 LEU A CA 1
ATOM 743 C C . LEU A 1 95 ? -9.381 -2.355 35.994 1.00 90.88 95 LEU A C 1
ATOM 745 O O . LEU A 1 95 ? -9.578 -1.996 34.841 1.00 90.88 95 LEU A O 1
ATOM 749 N N . LYS A 1 96 ? -8.210 -2.871 36.390 1.00 91.12 96 LYS A N 1
ATOM 750 C CA . LYS A 1 96 ? -7.089 -3.087 35.460 1.00 91.12 96 LYS A CA 1
ATOM 751 C C . LYS A 1 96 ? -7.453 -4.064 34.340 1.00 91.12 96 LYS A C 1
ATOM 753 O O . LYS A 1 96 ? -7.134 -3.800 33.187 1.00 91.12 96 LYS A O 1
ATOM 758 N N . GLN A 1 97 ? -8.139 -5.159 34.672 1.00 89.94 97 GLN A N 1
ATOM 759 C CA . GLN A 1 97 ? -8.638 -6.126 33.689 1.00 89.94 97 GLN A CA 1
ATOM 760 C C . GLN A 1 97 ? -9.655 -5.484 32.739 1.00 89.94 97 GLN A C 1
ATOM 762 O O . GLN A 1 97 ? -9.510 -5.614 31.528 1.00 89.94 97 GLN A O 1
ATOM 767 N N . ALA A 1 98 ? -10.618 -4.724 33.272 1.00 90.31 98 ALA A N 1
ATOM 768 C CA . ALA A 1 98 ? -11.607 -4.005 32.469 1.00 90.31 98 ALA A CA 1
ATOM 769 C C . ALA A 1 98 ? -10.962 -2.973 31.524 1.00 90.31 98 ALA A C 1
ATOM 771 O O . ALA A 1 98 ? -11.361 -2.869 30.367 1.00 90.31 98 ALA A O 1
ATOM 772 N N . VAL A 1 99 ? -9.940 -2.239 31.986 1.00 92.00 99 VAL A N 1
ATOM 773 C CA . VAL A 1 99 ? -9.158 -1.316 31.143 1.00 92.00 99 VAL A CA 1
ATOM 774 C C . VAL A 1 99 ? -8.463 -2.079 30.014 1.00 92.00 99 VAL A C 1
ATOM 776 O O . VAL A 1 99 ? -8.602 -1.698 28.857 1.00 92.00 99 VAL A O 1
ATOM 779 N N . ALA A 1 100 ? -7.764 -3.175 30.324 1.00 90.94 100 ALA A N 1
ATOM 780 C CA . ALA A 1 100 ? -7.039 -3.957 29.323 1.00 90.94 100 ALA A CA 1
ATOM 781 C C . ALA A 1 100 ? -7.968 -4.597 28.271 1.00 90.94 100 ALA A C 1
ATOM 783 O O . ALA A 1 100 ? -7.670 -4.539 27.076 1.00 90.94 100 ALA A O 1
ATOM 784 N N . GLY A 1 101 ? -9.103 -5.167 28.694 1.00 88.94 101 GLY A N 1
ATOM 785 C CA . GLY A 1 101 ? -10.111 -5.736 27.788 1.00 88.94 101 GLY A CA 1
ATOM 786 C C . GLY A 1 101 ? -10.733 -4.676 26.877 1.00 88.94 101 GLY A C 1
ATOM 787 O O . GLY A 1 101 ? -10.847 -4.865 25.661 1.00 88.94 101 GLY A O 1
ATOM 788 N N . LEU A 1 102 ? -11.031 -3.495 27.431 1.00 91.88 102 LEU A N 1
ATOM 789 C CA . LEU A 1 102 ? -11.546 -2.376 26.651 1.00 91.88 102 LEU A CA 1
ATOM 790 C C . LEU A 1 102 ? -10.520 -1.843 25.640 1.00 91.88 102 LEU A C 1
ATOM 792 O O . LEU A 1 102 ? -10.886 -1.595 24.494 1.00 91.88 102 LEU A O 1
ATOM 796 N N . GLU A 1 103 ? -9.246 -1.705 26.019 1.00 92.06 103 GLU A N 1
ATOM 797 C CA . GLU A 1 103 ? -8.175 -1.285 25.101 1.00 92.06 103 GLU A CA 1
ATOM 798 C C . GLU A 1 103 ? -8.014 -2.253 23.917 1.00 92.06 103 GLU A C 1
ATOM 800 O O . GLU A 1 103 ? -7.768 -1.824 22.785 1.00 92.06 103 GLU A O 1
ATOM 805 N N . ALA A 1 104 ? -8.159 -3.562 24.150 1.00 91.38 104 ALA A N 1
ATOM 806 C CA . ALA A 1 104 ? -8.154 -4.556 23.079 1.00 91.38 104 ALA A CA 1
ATOM 807 C C . ALA A 1 104 ? -9.359 -4.369 22.139 1.00 91.38 104 ALA A C 1
ATOM 809 O O . ALA A 1 104 ? -9.195 -4.352 20.915 1.00 91.38 104 ALA A O 1
ATOM 810 N N . CYS A 1 105 ? -10.554 -4.154 22.697 1.00 90.62 105 CYS A N 1
ATOM 811 C CA . CYS A 1 105 ? -11.770 -3.889 21.927 1.00 90.62 105 CYS A CA 1
ATOM 812 C C . CYS A 1 105 ? -11.694 -2.581 21.123 1.00 90.62 105 CYS A C 1
ATOM 814 O O . CYS A 1 105 ? -12.125 -2.545 19.973 1.00 90.62 105 CYS A O 1
ATOM 816 N N . GLU A 1 106 ? -11.122 -1.514 21.681 1.00 92.75 106 GLU A N 1
ATOM 817 C CA . GLU A 1 106 ? -10.901 -0.242 20.980 1.00 92.75 106 GLU A CA 1
ATOM 818 C C . GLU A 1 106 ? -10.029 -0.419 19.743 1.00 92.75 106 GLU A C 1
ATOM 820 O O . GLU A 1 106 ? -10.384 0.046 18.657 1.00 92.75 106 GLU A O 1
ATOM 825 N N . LYS A 1 107 ? -8.906 -1.129 19.887 1.00 93.75 107 LYS A N 1
ATOM 826 C CA . LYS A 1 107 ? -8.013 -1.417 18.761 1.00 93.75 107 LYS A CA 1
ATOM 827 C C . LYS A 1 107 ? -8.715 -2.260 17.699 1.00 93.75 107 LYS A C 1
ATOM 829 O O . LYS A 1 107 ? -8.577 -1.964 16.514 1.00 93.75 107 LYS A O 1
ATOM 834 N N . LEU A 1 108 ? -9.492 -3.264 18.112 1.00 94.31 108 LEU A N 1
ATOM 835 C CA . LEU A 1 108 ? -10.277 -4.091 17.198 1.00 94.31 108 LEU A CA 1
ATOM 836 C C . LEU A 1 108 ? -11.287 -3.266 16.404 1.00 94.31 108 LEU A C 1
ATOM 838 O O . LEU A 1 108 ? -11.275 -3.298 15.176 1.00 94.31 108 LEU A O 1
ATOM 842 N N . TRP A 1 109 ? -12.165 -2.538 17.088 1.00 94.50 109 TRP A N 1
ATOM 843 C CA . TRP A 1 109 ? -13.246 -1.808 16.430 1.00 94.50 109 TRP A CA 1
ATOM 844 C C . TRP A 1 109 ? -12.729 -0.617 15.622 1.00 94.50 109 TRP A C 1
ATOM 846 O O . TRP A 1 109 ? -13.290 -0.311 14.570 1.00 94.50 109 TRP A O 1
ATOM 856 N N . GLY A 1 110 ? -11.616 -0.008 16.042 1.00 94.62 110 GLY A N 1
ATOM 857 C CA . GLY A 1 110 ? -10.902 0.996 15.256 1.00 94.62 110 GLY A CA 1
ATOM 858 C C . GLY A 1 110 ? -10.375 0.423 13.941 1.00 94.62 110 GLY A C 1
ATOM 859 O O . GLY A 1 110 ? -10.631 0.989 12.878 1.00 94.62 110 GLY A O 1
ATOM 860 N N . LEU A 1 111 ? -9.712 -0.736 14.000 1.00 95.69 111 LEU A N 1
ATOM 861 C CA . LEU A 1 111 ? -9.223 -1.432 12.810 1.00 95.69 111 LEU A CA 1
ATOM 862 C C . LEU A 1 111 ? -10.373 -1.905 11.909 1.00 95.69 111 LEU A C 1
ATOM 864 O O . LEU A 1 111 ? -10.303 -1.734 10.698 1.00 95.69 111 LEU A O 1
ATOM 868 N N . ALA A 1 112 ? -11.450 -2.444 12.484 1.00 94.69 112 ALA A N 1
ATOM 869 C CA . ALA A 1 112 ? -12.640 -2.877 11.752 1.00 94.69 112 ALA A CA 1
ATOM 870 C C . ALA A 1 112 ? -13.322 -1.720 11.002 1.00 94.69 112 ALA A C 1
ATOM 872 O O . ALA A 1 112 ? -13.779 -1.887 9.870 1.00 94.69 112 ALA A O 1
ATOM 873 N N . PHE A 1 113 ? -13.385 -0.537 11.617 1.00 94.50 113 PHE A N 1
ATOM 874 C CA . PHE A 1 113 ? -13.911 0.664 10.975 1.00 94.50 113 PHE A CA 1
ATOM 875 C C . PHE A 1 113 ? -13.015 1.134 9.825 1.00 94.50 113 PHE A C 1
ATOM 877 O O . PHE A 1 113 ? -13.516 1.402 8.731 1.00 94.50 113 PHE A O 1
ATOM 884 N N . GLU A 1 114 ? -11.698 1.192 10.051 1.00 95.06 114 GLU A N 1
ATOM 885 C CA . GLU A 1 114 ? -10.720 1.529 9.011 1.00 95.06 114 GLU A CA 1
ATOM 886 C C . GLU A 1 114 ? -10.815 0.552 7.833 1.00 95.06 114 GLU A C 1
ATOM 888 O O . GLU A 1 114 ? -10.936 0.982 6.686 1.00 95.06 114 GLU A O 1
ATOM 893 N N . PHE A 1 115 ? -10.859 -0.751 8.124 1.00 95.56 115 PHE A N 1
ATOM 894 C CA . PHE A 1 115 ? -11.032 -1.810 7.139 1.00 95.56 115 PHE A CA 1
ATOM 895 C C . PHE A 1 115 ? -12.316 -1.629 6.327 1.00 95.56 115 PHE A C 1
ATOM 897 O O . PHE A 1 115 ? -12.244 -1.608 5.105 1.00 95.56 115 PHE A O 1
ATOM 904 N N . ASN A 1 116 ? -13.480 -1.451 6.960 1.00 93.62 116 ASN A N 1
ATOM 905 C CA . ASN A 1 116 ? -14.743 -1.294 6.230 1.00 93.62 116 ASN A CA 1
ATOM 906 C C . ASN A 1 116 ? -14.709 -0.092 5.276 1.00 93.62 116 ASN A C 1
ATOM 908 O O . ASN A 1 116 ? -15.140 -0.206 4.126 1.00 93.62 116 ASN A O 1
ATOM 912 N N . ARG A 1 117 ? -14.181 1.047 5.742 1.00 94.12 117 ARG A N 1
ATOM 913 C CA . ARG A 1 117 ? -14.036 2.268 4.939 1.00 94.12 117 ARG A CA 1
ATOM 914 C C . ARG A 1 117 ? -13.108 2.035 3.749 1.00 94.12 117 ARG A C 1
ATOM 916 O O . ARG A 1 117 ? -13.477 2.326 2.610 1.00 94.12 117 ARG A O 1
ATOM 923 N N . ASP A 1 118 ? -11.914 1.519 4.014 1.00 94.62 118 ASP A N 1
ATOM 924 C CA . ASP A 1 118 ? -10.866 1.389 3.007 1.00 94.62 118 ASP A CA 1
ATOM 925 C C . ASP A 1 118 ? -11.185 0.267 2.020 1.00 94.62 118 ASP A C 1
ATOM 927 O O . ASP A 1 118 ? -11.125 0.485 0.815 1.00 94.62 118 ASP A O 1
ATOM 931 N N . HIS A 1 119 ? -11.655 -0.886 2.494 1.00 93.81 119 HIS A N 1
ATOM 932 C CA . HIS A 1 119 ? -12.104 -1.988 1.647 1.00 93.81 119 HIS A CA 1
ATOM 933 C C . HIS A 1 119 ? -13.271 -1.576 0.740 1.00 93.81 119 HIS A C 1
ATOM 935 O O . HIS A 1 119 ? -13.296 -1.933 -0.443 1.00 93.81 119 HIS A O 1
ATOM 941 N N . GLN A 1 120 ? -14.226 -0.783 1.245 1.00 92.94 120 GLN A N 1
ATOM 942 C CA . GLN A 1 120 ? -15.290 -0.220 0.412 1.00 92.94 120 GLN A CA 1
ATOM 943 C C . GLN A 1 120 ? -14.717 0.700 -0.670 1.00 92.94 120 GLN A C 1
ATOM 945 O O . GLN A 1 120 ? -15.128 0.594 -1.827 1.00 92.94 120 GLN A O 1
ATOM 950 N N . GLN A 1 121 ? -13.770 1.571 -0.322 1.00 93.06 121 GLN A N 1
ATOM 951 C CA . GLN A 1 121 ? -13.121 2.461 -1.280 1.00 93.06 121 GLN A CA 1
ATOM 952 C C . GLN A 1 121 ? -12.319 1.683 -2.330 1.00 93.06 121 GLN A C 1
ATOM 954 O O . GLN A 1 121 ? -12.433 1.979 -3.517 1.00 93.06 121 GLN A O 1
ATOM 959 N N . TRP A 1 122 ? -11.548 0.673 -1.932 1.00 94.31 122 TRP A N 1
ATOM 960 C CA . TRP A 1 122 ? -10.753 -0.143 -2.851 1.00 94.31 122 TRP A CA 1
ATOM 961 C C . TRP A 1 122 ? -11.642 -0.941 -3.806 1.00 94.31 122 TRP A C 1
ATOM 963 O O . TRP A 1 122 ? -11.373 -1.007 -5.003 1.00 94.31 122 TRP A O 1
ATOM 973 N N . THR A 1 123 ? -12.754 -1.473 -3.296 1.00 92.31 123 THR A N 1
ATOM 974 C CA . THR A 1 123 ? -13.632 -2.368 -4.057 1.00 92.31 123 THR A CA 1
ATOM 975 C C . THR A 1 123 ? -14.638 -1.625 -4.940 1.00 92.31 123 THR A C 1
ATOM 977 O O . THR A 1 123 ? -14.925 -2.054 -6.060 1.00 92.31 123 THR A O 1
ATOM 980 N N . ARG A 1 124 ? -15.205 -0.519 -4.439 1.00 92.38 124 ARG A N 1
ATOM 981 C CA . ARG A 1 124 ? -16.313 0.224 -5.073 1.00 92.38 124 ARG A CA 1
ATOM 982 C C . ARG A 1 124 ? -15.943 1.636 -5.519 1.00 92.38 124 ARG A C 1
ATOM 984 O O . ARG A 1 124 ? -16.754 2.281 -6.176 1.00 92.38 124 ARG A O 1
ATOM 991 N N . GLY A 1 125 ? -14.765 2.130 -5.156 1.00 91.19 125 GLY A N 1
ATOM 992 C CA . GLY A 1 125 ? -14.259 3.397 -5.663 1.00 91.19 125 GLY A CA 1
ATOM 993 C C . GLY A 1 125 ? -13.761 3.284 -7.110 1.00 91.19 125 GLY A C 1
ATOM 994 O O . GLY A 1 125 ? -13.591 2.173 -7.622 1.00 91.19 125 GLY A O 1
ATOM 995 N N . PRO A 1 126 ? -13.487 4.424 -7.770 1.00 91.69 126 PRO A N 1
ATOM 996 C CA . PRO A 1 126 ? -12.910 4.453 -9.113 1.00 91.69 126 PRO A CA 1
ATOM 997 C C . PRO A 1 126 ? -11.553 3.747 -9.131 1.00 91.69 126 PRO A C 1
ATOM 999 O O . PRO A 1 126 ? -10.622 4.201 -8.466 1.00 91.69 126 PRO A O 1
ATOM 1002 N N . LEU A 1 127 ? -11.434 2.644 -9.870 1.00 89.88 127 LEU A N 1
ATOM 1003 C CA . LEU A 1 127 ? -10.262 1.769 -9.795 1.00 89.88 127 LEU A CA 1
ATOM 1004 C C . LEU A 1 127 ? -8.987 2.456 -10.304 1.00 89.88 127 LEU A C 1
ATOM 1006 O O . LEU A 1 127 ? -7.983 2.505 -9.598 1.00 89.88 127 LEU A O 1
ATOM 1010 N N . PHE A 1 128 ? -9.042 3.031 -11.508 1.00 87.06 128 PHE A N 1
ATOM 1011 C CA . PHE A 1 128 ? -7.868 3.541 -12.233 1.00 87.06 128 PHE A CA 1
ATOM 1012 C C . PHE A 1 128 ? -7.156 4.729 -11.568 1.00 87.06 128 PHE A C 1
ATOM 1014 O O . PHE A 1 128 ? -6.048 5.087 -11.964 1.00 87.06 128 PHE A O 1
ATOM 1021 N N . TYR A 1 129 ? -7.776 5.342 -10.558 1.00 82.69 129 TYR A N 1
ATOM 1022 C CA . TYR A 1 129 ? -7.221 6.481 -9.825 1.00 82.69 129 TYR A CA 1
ATOM 1023 C C . TYR A 1 129 ? -6.616 6.095 -8.475 1.00 82.69 129 TYR A C 1
ATOM 1025 O O . TYR A 1 129 ? -6.085 6.955 -7.773 1.00 82.69 129 TYR A O 1
ATOM 1033 N N . GLN A 1 130 ? -6.687 4.819 -8.101 1.00 86.00 130 GLN A N 1
ATOM 1034 C CA . GLN A 1 130 ? -6.068 4.335 -6.877 1.00 86.00 130 GLN A CA 1
ATOM 1035 C C . GLN A 1 130 ? -4.577 4.071 -7.096 1.00 86.00 130 GLN A C 1
ATOM 1037 O O . GLN A 1 130 ? -4.133 3.775 -8.205 1.00 86.00 130 GLN A O 1
ATOM 1042 N N . GLU A 1 131 ? -3.792 4.160 -6.025 1.00 90.19 131 GLU A N 1
ATOM 1043 C CA . GLU A 1 131 ? -2.363 3.862 -6.057 1.00 90.19 131 GLU A CA 1
ATOM 1044 C C . GLU A 1 131 ? -2.114 2.448 -5.509 1.00 90.19 131 GLU A C 1
ATOM 1046 O O . GLU A 1 131 ? -2.205 2.250 -4.295 1.00 90.19 131 GLU A O 1
ATOM 1051 N N . PRO A 1 132 ? -1.769 1.457 -6.359 1.00 91.38 132 PRO A N 1
ATOM 1052 C CA . PRO A 1 132 ? -1.694 0.054 -5.941 1.00 91.38 132 PRO A CA 1
ATOM 1053 C C . PRO A 1 132 ? -0.734 -0.193 -4.776 1.00 91.38 132 PRO A C 1
ATOM 1055 O O . PRO A 1 132 ? -0.981 -1.055 -3.941 1.00 91.38 132 PRO A O 1
ATOM 1058 N N . LYS A 1 133 ? 0.354 0.584 -4.708 1.00 91.81 133 LYS A N 1
ATOM 1059 C CA . LYS A 1 133 ? 1.340 0.479 -3.632 1.00 91.81 133 LYS A CA 1
ATOM 1060 C C . LYS A 1 133 ? 0.756 0.884 -2.277 1.00 91.81 133 LYS A C 1
ATOM 1062 O O . LYS A 1 133 ? 0.962 0.173 -1.305 1.00 91.81 133 LYS A O 1
ATOM 1067 N N . LEU A 1 134 ? -0.006 1.980 -2.219 1.00 94.00 134 LEU A N 1
ATOM 1068 C CA . LEU A 1 134 ? -0.638 2.421 -0.972 1.00 94.00 134 LEU A CA 1
ATOM 1069 C C . LEU A 1 134 ? -1.667 1.404 -0.473 1.00 94.00 134 LEU A C 1
ATOM 1071 O O . LEU A 1 134 ? -1.773 1.186 0.730 1.00 94.00 134 LEU A O 1
ATOM 1075 N N . ILE A 1 135 ? -2.397 0.766 -1.390 1.00 94.69 135 ILE A N 1
ATOM 1076 C CA . ILE A 1 135 ? -3.350 -0.297 -1.055 1.00 94.69 135 ILE A CA 1
ATOM 1077 C C . ILE A 1 135 ? -2.619 -1.521 -0.484 1.00 94.69 135 ILE A C 1
ATOM 1079 O O . ILE A 1 135 ? -3.026 -2.053 0.547 1.00 94.69 135 ILE A O 1
ATOM 1083 N N . ASP A 1 136 ? -1.543 -1.979 -1.129 1.00 94.62 136 ASP A N 1
ATOM 1084 C CA . ASP A 1 136 ? -0.773 -3.142 -0.664 1.00 94.62 136 ASP A CA 1
ATOM 1085 C C . ASP A 1 136 ? -0.125 -2.879 0.708 1.00 94.62 136 ASP A C 1
ATOM 1087 O O . ASP A 1 136 ? -0.253 -3.693 1.626 1.00 94.62 136 ASP A O 1
ATOM 1091 N N . ASP A 1 137 ? 0.463 -1.694 0.899 1.00 95.44 137 ASP A N 1
ATOM 1092 C CA . ASP A 1 137 ? 1.040 -1.269 2.179 1.00 95.44 137 ASP A CA 1
ATOM 1093 C C . ASP A 1 137 ? -0.039 -1.203 3.283 1.00 95.44 137 ASP A C 1
ATOM 1095 O O . ASP A 1 137 ? 0.155 -1.715 4.392 1.00 95.44 137 ASP A O 1
ATOM 1099 N N . ALA A 1 138 ? -1.208 -0.620 2.985 1.00 95.81 138 ALA A N 1
ATOM 1100 C CA . ALA A 1 138 ? -2.320 -0.517 3.929 1.00 95.81 138 ALA A CA 1
ATOM 1101 C C . ALA A 1 138 ? -2.920 -1.887 4.280 1.00 95.81 138 ALA A C 1
ATOM 1103 O O . ALA A 1 138 ? -3.083 -2.184 5.464 1.00 95.81 138 ALA A O 1
ATOM 1104 N N . SER A 1 139 ? -3.196 -2.733 3.284 1.00 95.31 139 SER A N 1
ATOM 1105 C CA . SER A 1 139 ? -3.740 -4.084 3.487 1.00 95.31 139 SER A CA 1
ATOM 1106 C C . SER A 1 139 ? -2.775 -4.981 4.270 1.00 95.31 139 SER A C 1
ATOM 1108 O O . SER A 1 139 ? -3.197 -5.682 5.190 1.00 95.31 139 SER A O 1
ATOM 1110 N N . SER A 1 140 ? -1.469 -4.894 3.997 1.00 95.62 140 SER A N 1
ATOM 1111 C CA . SER A 1 140 ? -0.431 -5.604 4.756 1.00 95.62 140 SER A CA 1
ATOM 1112 C C . SER A 1 140 ? -0.377 -5.145 6.215 1.00 95.62 140 SER A C 1
ATOM 1114 O O . SER A 1 140 ? -0.325 -5.972 7.127 1.00 95.62 140 SER A O 1
ATOM 1116 N N . ARG A 1 141 ? -0.436 -3.829 6.462 1.00 96.88 141 ARG A N 1
ATOM 1117 C CA . ARG A 1 141 ? -0.495 -3.263 7.819 1.00 96.88 141 ARG A CA 1
ATOM 1118 C C . ARG A 1 141 ? -1.734 -3.746 8.575 1.00 96.88 141 ARG A C 1
ATOM 1120 O O . ARG A 1 141 ? -1.603 -4.165 9.722 1.00 96.88 141 ARG A O 1
ATOM 1127 N N . MET A 1 142 ? -2.907 -3.711 7.943 1.00 96.75 142 MET A N 1
ATOM 1128 C CA . MET A 1 142 ? -4.156 -4.172 8.556 1.00 96.75 142 MET A CA 1
ATOM 1129 C C . MET A 1 142 ? -4.102 -5.662 8.902 1.00 96.75 142 MET A C 1
ATOM 1131 O O . MET A 1 142 ? -4.497 -6.035 10.001 1.00 96.75 142 MET A O 1
ATOM 1135 N N . LEU A 1 143 ? -3.551 -6.502 8.021 1.00 95.75 143 LEU A N 1
ATOM 1136 C CA . LEU A 1 143 ? -3.420 -7.942 8.261 1.00 95.75 143 LEU A CA 1
ATOM 1137 C C . LEU A 1 143 ? -2.482 -8.253 9.440 1.00 95.75 143 LEU A C 1
ATOM 1139 O O . LEU A 1 143 ? -2.775 -9.119 10.268 1.00 95.75 143 LEU A O 1
ATOM 1143 N N . ASN A 1 144 ? -1.376 -7.514 9.550 1.00 95.56 144 ASN A N 1
ATOM 1144 C CA . ASN A 1 144 ? -0.444 -7.643 10.671 1.00 95.56 144 ASN A CA 1
ATOM 1145 C C . ASN A 1 144 ? -1.100 -7.239 11.999 1.00 95.56 144 ASN A C 1
ATOM 1147 O O . ASN A 1 144 ? -0.977 -7.961 12.986 1.00 95.56 144 ASN A O 1
ATOM 1151 N N . LEU A 1 145 ? -1.827 -6.117 12.022 1.00 94.88 145 LEU A N 1
ATOM 1152 C CA . LEU A 1 145 ? -2.563 -5.672 13.209 1.00 94.88 145 LEU A CA 1
ATOM 1153 C C . LEU A 1 145 ? -3.681 -6.649 13.584 1.00 94.88 145 LEU A C 1
ATOM 1155 O O . LEU A 1 145 ? -3.847 -6.960 14.758 1.00 94.88 145 LEU A O 1
ATOM 1159 N N . ALA A 1 146 ? -4.408 -7.177 12.599 1.00 94.62 146 ALA A N 1
ATOM 1160 C CA . ALA A 1 146 ? -5.442 -8.179 12.820 1.00 94.62 146 ALA A CA 1
ATOM 1161 C C . ALA A 1 146 ? -4.857 -9.445 13.460 1.00 94.62 146 ALA A C 1
ATOM 1163 O O . ALA A 1 146 ? -5.423 -9.966 14.412 1.00 94.62 146 ALA A O 1
ATOM 1164 N N . SER A 1 147 ? -3.689 -9.898 12.997 1.00 93.75 147 SER A N 1
ATOM 1165 C CA . SER A 1 147 ? -3.011 -11.073 13.559 1.00 93.75 147 SER A CA 1
ATOM 1166 C C . SER A 1 147 ? -2.568 -10.847 15.009 1.00 93.75 147 SER A C 1
ATOM 1168 O O . SER A 1 147 ? -2.780 -11.712 15.850 1.00 93.75 147 SER A O 1
ATOM 1170 N N . GLN A 1 148 ? -2.039 -9.661 15.331 1.00 93.38 148 GLN A N 1
ATOM 1171 C CA . GLN A 1 148 ? -1.702 -9.291 16.714 1.00 93.38 148 GLN A CA 1
ATOM 1172 C C . GLN A 1 148 ? -2.941 -9.239 17.616 1.00 93.38 148 GLN A C 1
ATOM 1174 O O . GLN A 1 148 ? -2.888 -9.678 18.758 1.00 93.38 148 GLN A O 1
ATOM 1179 N N . LEU A 1 149 ? -4.060 -8.706 17.116 1.00 91.75 149 LEU A N 1
ATOM 1180 C CA . LEU A 1 149 ? -5.320 -8.667 17.862 1.00 91.75 149 LEU A CA 1
ATOM 1181 C C . LEU A 1 149 ? -5.892 -10.061 18.094 1.00 91.75 149 LEU A C 1
ATOM 1183 O O . LEU A 1 149 ? -6.451 -10.318 19.154 1.00 91.75 149 LEU A O 1
ATOM 1187 N N . GLU A 1 150 ? -5.737 -10.964 17.130 1.00 91.44 150 GLU A N 1
ATOM 1188 C CA . GLU A 1 150 ? -6.192 -12.345 17.257 1.00 91.44 150 GLU A CA 1
ATOM 1189 C C . GLU A 1 150 ? -5.553 -13.049 18.464 1.00 91.44 150 GLU A C 1
ATOM 1191 O O . GLU A 1 150 ? -6.229 -13.792 19.166 1.00 91.44 150 GLU A O 1
ATOM 1196 N N . GLU A 1 151 ? -4.278 -12.780 18.750 1.00 90.31 151 GLU A N 1
ATOM 1197 C CA . GLU A 1 151 ? -3.562 -13.339 19.905 1.00 90.31 151 GLU A CA 1
ATOM 1198 C C . GLU A 1 151 ? -4.051 -12.787 21.256 1.00 90.31 151 GLU A C 1
ATOM 1200 O O . GLU A 1 151 ? -3.848 -13.430 22.286 1.00 90.31 151 GLU A O 1
ATOM 1205 N N . LEU A 1 152 ? -4.708 -11.621 21.272 1.00 88.00 152 LEU A N 1
ATOM 1206 C CA . LEU A 1 152 ? -5.206 -10.985 22.498 1.00 88.00 152 LEU A CA 1
ATOM 1207 C C . LEU A 1 152 ? -6.564 -11.527 22.955 1.00 88.00 152 LEU A C 1
ATOM 1209 O O . LEU A 1 152 ? -6.898 -11.404 24.133 1.00 88.00 152 LEU A O 1
ATOM 1213 N N . PHE A 1 153 ? -7.351 -12.106 22.047 1.00 88.06 153 PHE A N 1
ATOM 1214 C CA . PHE A 1 153 ? -8.689 -12.607 22.350 1.00 88.06 153 PHE A CA 1
ATOM 1215 C C . PHE A 1 153 ? -8.694 -14.129 22.500 1.00 88.06 153 PHE A C 1
ATOM 1217 O O . PHE A 1 153 ? -8.119 -14.858 21.686 1.00 88.06 153 PHE A O 1
ATOM 1224 N N . ALA A 1 154 ? -9.399 -14.618 23.523 1.00 84.69 154 ALA A N 1
ATOM 1225 C CA . ALA A 1 154 ? -9.579 -16.047 23.744 1.00 84.69 154 ALA A CA 1
ATOM 1226 C C . ALA A 1 154 ? -10.278 -16.726 22.552 1.00 84.69 154 ALA A C 1
ATOM 1228 O O . ALA A 1 154 ? -11.036 -16.095 21.801 1.00 84.69 154 ALA A O 1
ATOM 1229 N N . GLU A 1 155 ? -10.015 -18.023 22.392 1.00 76.44 155 GLU A N 1
ATOM 1230 C CA . GLU A 1 155 ? -10.718 -18.869 21.427 1.00 76.44 155 GLU A CA 1
ATOM 1231 C C . GLU A 1 155 ? -12.236 -18.833 21.696 1.00 76.44 155 GLU A C 1
ATOM 1233 O O . GLU A 1 155 ? -12.671 -18.679 22.836 1.00 76.44 155 GLU A O 1
ATOM 1238 N N . ASP A 1 156 ? -13.039 -18.895 20.630 1.00 80.94 156 ASP A N 1
ATOM 1239 C CA . ASP A 1 156 ? -14.513 -18.849 20.653 1.00 80.94 156 ASP A CA 1
ATOM 1240 C C . ASP A 1 156 ? -15.178 -17.540 21.127 1.00 80.94 156 ASP A C 1
ATOM 1242 O O . ASP A 1 156 ? -16.377 -17.506 21.412 1.00 80.94 156 ASP A O 1
ATOM 1246 N N . THR A 1 157 ? -14.448 -16.422 21.141 1.00 86.81 157 THR A N 1
ATOM 1247 C CA . THR A 1 157 ? -15.035 -15.102 21.430 1.00 86.81 157 THR A CA 1
ATOM 1248 C C . THR A 1 157 ? -15.560 -14.402 20.160 1.00 86.81 157 THR A C 1
ATOM 1250 O O . THR A 1 157 ? -14.924 -14.481 19.100 1.00 86.81 157 THR A O 1
ATOM 1253 N N . PRO A 1 158 ? -16.692 -13.665 20.220 1.00 89.25 158 PRO A N 1
ATOM 1254 C CA . PRO A 1 158 ? -17.196 -12.910 19.067 1.00 89.25 158 PRO A CA 1
ATOM 1255 C C . PRO A 1 158 ? -16.179 -11.910 18.465 1.00 89.25 158 PRO A C 1
ATOM 1257 O O . PRO A 1 158 ? -16.054 -11.884 17.237 1.00 89.25 158 PRO A O 1
ATOM 1260 N N . PRO A 1 159 ? -15.387 -11.158 19.262 1.00 87.81 159 PRO A N 1
ATOM 1261 C CA . PRO A 1 159 ? -14.305 -10.297 18.785 1.00 87.81 159 PRO A CA 1
ATOM 1262 C C . PRO A 1 159 ? -13.265 -11.038 17.942 1.00 87.81 159 PRO A C 1
ATOM 1264 O O . PRO A 1 159 ? -12.872 -10.559 16.877 1.00 87.81 159 PRO A O 1
ATOM 1267 N N . ARG A 1 160 ? -12.866 -12.247 18.357 1.00 90.25 160 ARG A N 1
ATOM 1268 C CA . ARG A 1 160 ? -11.945 -13.085 17.580 1.00 90.25 160 ARG A CA 1
ATOM 1269 C C . ARG A 1 160 ? -12.567 -13.532 16.255 1.00 90.25 160 ARG A C 1
ATOM 1271 O O . ARG A 1 160 ? -11.891 -13.519 15.229 1.00 90.25 160 ARG A O 1
ATOM 1278 N N . GLY A 1 161 ? -13.863 -13.849 16.248 1.00 90.88 161 GLY A N 1
ATOM 1279 C CA . GLY A 1 161 ? -14.613 -14.133 15.020 1.00 90.88 161 GLY A CA 1
ATOM 1280 C C . GLY A 1 161 ? -14.618 -12.955 14.037 1.00 90.88 161 GLY A C 1
ATOM 1281 O O . GLY A 1 161 ? -14.449 -13.152 12.833 1.00 90.88 161 GLY A O 1
ATOM 1282 N N . VAL A 1 162 ? -14.736 -11.721 14.542 1.00 92.25 162 VAL A N 1
ATOM 1283 C CA . VAL A 1 162 ? -14.629 -10.493 13.732 1.00 92.25 162 VAL A CA 1
ATOM 1284 C C . VAL A 1 162 ? -13.235 -10.353 13.124 1.00 92.25 162 VAL A C 1
ATOM 1286 O O . VAL A 1 162 ? -13.122 -10.076 11.929 1.00 92.25 162 VAL A O 1
ATOM 1289 N N . VAL A 1 163 ? -12.180 -10.581 13.916 1.00 93.56 163 VAL A N 1
ATOM 1290 C CA . VAL A 1 163 ? -10.791 -10.568 13.429 1.00 93.56 163 VAL A CA 1
ATOM 1291 C C . VAL A 1 163 ? -10.598 -11.594 12.315 1.00 93.56 163 VAL A C 1
ATOM 1293 O O . VAL A 1 163 ? -10.101 -11.242 11.247 1.00 93.56 163 VAL A O 1
ATOM 1296 N N . ALA A 1 164 ? -11.032 -12.837 12.527 1.00 92.81 164 ALA A N 1
ATOM 1297 C CA . ALA A 1 164 ? -10.905 -13.905 11.539 1.00 92.81 164 ALA A CA 1
ATOM 1298 C C . ALA A 1 164 ? -11.643 -13.573 10.231 1.00 92.81 164 ALA A C 1
ATOM 1300 O O . ALA A 1 164 ? -11.077 -13.725 9.149 1.00 92.81 164 ALA A O 1
ATOM 1301 N N . ALA A 1 165 ? -12.870 -13.049 10.321 1.00 93.00 165 ALA A N 1
ATOM 1302 C CA . ALA A 1 165 ? -13.637 -12.624 9.152 1.00 93.00 165 ALA A CA 1
ATOM 1303 C C . ALA A 1 165 ? -12.942 -11.491 8.380 1.00 93.00 165 ALA A C 1
ATOM 1305 O O . ALA A 1 165 ? -12.885 -11.524 7.153 1.00 93.00 165 ALA A O 1
ATOM 1306 N N . MET A 1 166 ? -12.383 -10.506 9.08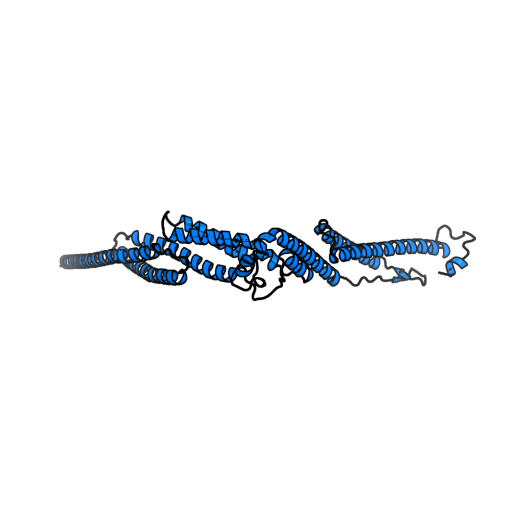7 1.00 94.44 166 MET A N 1
ATOM 1307 C CA . MET A 1 166 ? -11.645 -9.401 8.474 1.00 94.44 166 MET A CA 1
ATOM 1308 C C . MET A 1 166 ? -10.354 -9.876 7.799 1.00 94.44 166 MET A C 1
ATOM 1310 O O . MET A 1 166 ? -10.052 -9.433 6.694 1.00 94.44 166 MET A O 1
ATOM 1314 N N . LYS A 1 167 ? -9.607 -10.796 8.426 1.00 94.75 167 LYS A N 1
ATOM 1315 C CA . LYS A 1 167 ? -8.407 -11.401 7.824 1.00 94.75 167 LYS A CA 1
ATOM 1316 C C . LYS A 1 167 ? -8.750 -12.141 6.537 1.00 94.75 167 LYS A C 1
ATOM 1318 O O . LYS A 1 167 ? -8.106 -11.888 5.528 1.00 94.75 167 LYS A O 1
ATOM 1323 N N . LEU A 1 168 ? -9.793 -12.971 6.559 1.00 94.69 168 LEU A N 1
ATOM 1324 C CA . LEU A 1 168 ? -10.245 -13.706 5.379 1.00 94.69 168 LEU A CA 1
ATOM 1325 C C . LEU A 1 168 ? -10.606 -12.752 4.232 1.00 94.69 168 LEU A C 1
ATOM 1327 O O . LEU A 1 168 ? -10.108 -12.909 3.124 1.00 94.69 168 LEU A O 1
ATOM 1331 N N . GLN A 1 169 ? -11.401 -11.714 4.508 1.00 94.19 169 GLN A N 1
ATOM 1332 C CA . GLN A 1 169 ? -11.770 -10.724 3.490 1.00 94.19 169 GLN A CA 1
ATOM 1333 C C . GLN A 1 169 ? -10.561 -9.934 2.966 1.00 94.19 169 GLN A C 1
ATOM 1335 O O . GLN A 1 169 ? -10.494 -9.631 1.776 1.00 94.19 169 GLN A O 1
ATOM 1340 N N . LEU A 1 170 ? -9.594 -9.601 3.829 1.00 94.50 170 LEU A N 1
ATOM 1341 C CA . LEU A 1 170 ? -8.338 -8.978 3.409 1.00 94.50 170 LEU A CA 1
ATOM 1342 C C . LEU A 1 170 ? -7.522 -9.908 2.511 1.00 94.50 170 LEU A C 1
ATOM 1344 O O . LEU A 1 170 ? -6.987 -9.450 1.509 1.00 94.50 170 LEU A O 1
ATOM 1348 N N . GLU A 1 171 ? -7.409 -11.187 2.854 1.00 93.94 171 GLU A N 1
ATOM 1349 C CA . GLU A 1 171 ? -6.678 -12.176 2.060 1.00 93.94 171 GLU A CA 1
ATOM 1350 C C . GLU A 1 171 ? -7.321 -12.367 0.682 1.00 93.94 171 GLU A C 1
ATOM 1352 O O . GLU A 1 171 ? -6.624 -12.224 -0.323 1.00 93.94 171 GLU A O 1
ATOM 1357 N N . GLU A 1 172 ? -8.644 -12.545 0.623 1.00 92.56 172 GLU A N 1
ATOM 1358 C CA . GLU A 1 172 ? -9.413 -12.606 -0.631 1.00 92.56 172 GLU A CA 1
ATOM 1359 C C . GLU A 1 172 ? -9.209 -11.340 -1.478 1.00 92.56 172 GLU A C 1
ATOM 1361 O O . GLU A 1 172 ? -8.933 -11.407 -2.677 1.00 92.56 172 GLU A O 1
ATOM 1366 N N . PHE A 1 173 ? -9.271 -10.157 -0.858 1.00 93.62 173 PHE A N 1
ATOM 1367 C CA . PHE A 1 173 ? -8.999 -8.900 -1.551 1.00 93.62 173 PHE A CA 1
ATOM 1368 C C . PHE A 1 173 ? -7.567 -8.845 -2.105 1.00 93.62 173 PHE A C 1
ATOM 1370 O O . PHE A 1 173 ? -7.352 -8.374 -3.226 1.00 93.62 173 PHE A O 1
ATOM 1377 N N . ARG A 1 174 ? -6.573 -9.339 -1.359 1.00 93.00 174 ARG A N 1
ATOM 1378 C CA . ARG A 1 174 ? -5.164 -9.313 -1.777 1.00 93.00 174 ARG A CA 1
ATOM 1379 C C . ARG A 1 174 ? -4.887 -10.173 -3.006 1.00 93.00 174 ARG A C 1
ATOM 1381 O O . ARG A 1 174 ? -3.983 -9.826 -3.767 1.00 93.00 174 ARG A O 1
ATOM 1388 N N . GLU A 1 175 ? -5.679 -11.207 -3.271 1.00 91.50 175 GLU A N 1
ATOM 1389 C CA . GLU A 1 175 ? -5.592 -11.976 -4.524 1.00 91.50 175 GLU A CA 1
ATOM 1390 C C . GLU A 1 175 ? -5.858 -11.109 -5.766 1.00 91.50 175 GLU A C 1
ATOM 1392 O O . GLU A 1 175 ? -5.338 -11.387 -6.847 1.00 91.50 175 GLU A O 1
ATOM 1397 N N . SER A 1 176 ? -6.598 -10.005 -5.612 1.00 91.75 176 SER A N 1
ATOM 1398 C CA . SER A 1 176 ? -6.871 -9.049 -6.686 1.00 91.75 176 SER A CA 1
ATOM 1399 C C . SER A 1 176 ? -5.776 -7.982 -6.868 1.00 91.75 176 SER A C 1
ATOM 1401 O O . SER A 1 176 ? -5.754 -7.298 -7.893 1.00 91.75 176 SER A O 1
ATOM 1403 N N . LEU A 1 177 ? -4.809 -7.851 -5.947 1.00 92.31 177 LEU A N 1
ATOM 1404 C CA . LEU A 1 177 ? -3.740 -6.842 -6.041 1.00 92.31 177 LEU A CA 1
ATOM 1405 C C . LEU A 1 177 ? -2.917 -6.921 -7.336 1.00 92.31 177 LEU A C 1
ATOM 1407 O O . LEU A 1 177 ? -2.625 -5.864 -7.903 1.00 92.31 177 LEU A O 1
ATOM 1411 N N . PRO A 1 178 ? -2.535 -8.106 -7.859 1.00 91.12 178 PRO A N 1
ATOM 1412 C CA . PRO A 1 178 ? -1.846 -8.191 -9.143 1.00 91.12 178 PRO A CA 1
ATOM 1413 C C . PRO A 1 178 ? -2.660 -7.565 -10.280 1.00 91.12 178 PRO A C 1
ATOM 1415 O O . PRO A 1 178 ? -2.097 -6.839 -11.098 1.00 91.12 178 PRO A O 1
ATOM 1418 N N . LEU A 1 179 ? -3.981 -7.772 -10.286 1.00 90.88 179 LEU A N 1
ATOM 1419 C CA . LEU A 1 179 ? -4.882 -7.174 -11.268 1.00 90.88 179 LEU A CA 1
ATOM 1420 C C . LEU A 1 179 ? -4.900 -5.647 -11.141 1.00 90.88 179 LEU A C 1
ATOM 1422 O O . LEU A 1 179 ? -4.683 -4.944 -12.127 1.00 90.88 179 LEU A O 1
ATOM 1426 N N . ILE A 1 180 ? -5.071 -5.137 -9.918 1.00 92.06 180 ILE A N 1
ATOM 1427 C CA . ILE A 1 180 ? -5.059 -3.696 -9.623 1.00 92.06 180 ILE A CA 1
ATOM 1428 C C . ILE A 1 180 ? -3.732 -3.066 -10.076 1.00 92.06 180 ILE A C 1
ATOM 1430 O O . ILE A 1 180 ? -3.724 -2.011 -10.707 1.00 92.06 180 ILE A O 1
ATOM 1434 N N . ARG A 1 181 ? -2.594 -3.725 -9.821 1.00 90.12 181 ARG A N 1
ATOM 1435 C CA . ARG A 1 181 ? -1.265 -3.232 -10.223 1.00 90.12 181 ARG A CA 1
ATOM 1436 C C . ARG A 1 181 ? -1.113 -3.071 -11.731 1.00 90.12 181 ARG A C 1
ATOM 1438 O O . ARG A 1 181 ? -0.442 -2.133 -12.154 1.00 90.12 181 ARG A O 1
ATOM 1445 N N . VAL A 1 182 ? -1.684 -3.977 -12.523 1.00 89.44 182 VAL A N 1
ATOM 1446 C CA . VAL A 1 182 ? -1.645 -3.871 -13.988 1.00 89.44 182 VAL A CA 1
ATOM 1447 C C . VAL A 1 182 ? -2.561 -2.757 -14.451 1.00 89.44 182 VAL A C 1
ATOM 1449 O O . VAL A 1 182 ? -2.117 -1.866 -15.165 1.00 89.44 182 VAL A O 1
ATOM 1452 N N . LEU A 1 183 ? -3.826 -2.795 -14.034 1.00 89.19 183 LEU A N 1
ATOM 1453 C CA . LEU A 1 183 ? -4.854 -1.896 -14.550 1.00 89.19 183 LEU A CA 1
ATOM 1454 C C . LEU A 1 183 ? -4.612 -0.437 -14.155 1.00 89.19 183 LEU A C 1
ATOM 1456 O O . LEU A 1 183 ? -4.870 0.463 -14.947 1.00 89.19 183 LEU A O 1
ATOM 1460 N N . CYS A 1 184 ? -4.054 -0.193 -12.971 1.00 89.62 184 CYS A N 1
ATOM 1461 C CA . CYS A 1 184 ? -3.714 1.153 -12.507 1.00 89.62 184 CYS A CA 1
ATOM 1462 C C . CYS A 1 184 ? -2.295 1.589 -12.915 1.00 89.62 184 CYS A C 1
ATOM 1464 O O . CYS A 1 184 ? -1.773 2.584 -12.401 1.00 89.62 184 CYS A O 1
ATOM 1466 N N . TRP A 1 185 ? -1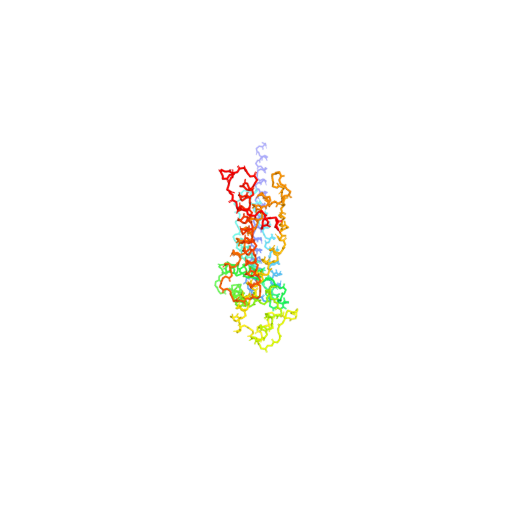.630 0.860 -13.817 1.00 87.06 185 TRP A N 1
ATOM 1467 C CA . TRP A 1 185 ? -0.312 1.252 -14.299 1.00 87.06 185 TRP A CA 1
ATOM 1468 C C . TRP A 1 185 ? -0.407 2.483 -15.210 1.00 87.06 185 TRP A C 1
ATOM 1470 O O . TRP A 1 185 ? -0.910 2.424 -16.331 1.00 87.06 185 TRP A O 1
ATOM 1480 N N . LYS A 1 186 ? 0.163 3.608 -14.763 1.00 83.75 186 LYS A N 1
ATOM 1481 C CA . LYS A 1 186 ? 0.132 4.892 -15.493 1.00 83.75 186 LYS A CA 1
ATOM 1482 C C . LYS A 1 186 ? 0.878 4.885 -16.835 1.00 83.75 186 LYS A C 1
ATOM 1484 O O . LYS A 1 186 ? 0.699 5.802 -17.625 1.00 83.75 186 LYS A O 1
ATOM 1489 N N . GLY A 1 187 ? 1.725 3.886 -17.088 1.00 83.44 187 GLY A N 1
ATOM 1490 C CA . GLY A 1 187 ? 2.439 3.725 -18.360 1.00 83.44 187 GLY A CA 1
ATOM 1491 C C . GLY A 1 187 ? 1.665 2.942 -19.428 1.00 83.44 187 GLY A C 1
ATOM 1492 O O . GLY A 1 187 ? 2.230 2.647 -20.479 1.00 83.44 187 GLY A O 1
ATOM 1493 N N . LEU A 1 188 ? 0.408 2.556 -19.175 1.00 87.81 188 LEU A N 1
ATOM 1494 C CA . LEU A 1 188 ? -0.443 1.960 -20.205 1.00 87.81 188 LEU A CA 1
ATOM 1495 C C . LEU A 1 188 ? -0.846 3.030 -21.228 1.00 87.81 188 LEU A C 1
ATOM 1497 O O . LEU A 1 188 ? -1.290 4.117 -20.871 1.00 87.81 188 LEU A O 1
ATOM 1501 N N . VAL A 1 189 ? -0.692 2.705 -22.510 1.00 88.50 189 VAL A N 1
ATOM 1502 C CA . VAL A 1 189 ? -1.043 3.564 -23.651 1.00 88.50 189 VAL A CA 1
ATOM 1503 C C . VAL A 1 189 ? -2.107 2.861 -24.494 1.00 88.50 189 VAL A C 1
ATOM 1505 O O . VAL A 1 189 ? -2.359 1.680 -24.272 1.00 88.50 189 VAL A O 1
ATOM 1508 N N . ALA A 1 190 ? -2.701 3.553 -25.472 1.00 90.00 190 ALA A N 1
ATOM 1509 C CA . ALA A 1 190 ? -3.806 3.035 -26.292 1.00 90.00 190 ALA A CA 1
ATOM 1510 C C . ALA A 1 190 ? -3.580 1.597 -26.810 1.00 90.00 190 ALA A C 1
ATOM 1512 O O . ALA A 1 190 ? -4.421 0.741 -26.571 1.00 90.00 190 ALA A O 1
ATOM 1513 N N . ARG A 1 191 ? -2.394 1.288 -27.366 1.00 89.62 191 ARG A N 1
ATOM 1514 C CA . ARG A 1 191 ? -2.052 -0.081 -27.813 1.00 89.62 191 ARG A CA 1
ATOM 1515 C C . ARG A 1 191 ? -2.196 -1.152 -26.724 1.00 89.62 191 ARG A C 1
ATOM 1517 O O . ARG A 1 191 ? -2.634 -2.257 -26.999 1.00 89.62 191 ARG A O 1
ATOM 1524 N N . HIS A 1 192 ? -1.829 -0.838 -25.481 1.00 91.56 192 HIS A N 1
ATOM 1525 C CA . HIS A 1 192 ? -1.926 -1.791 -24.380 1.00 91.56 192 HIS A CA 1
ATOM 1526 C C . HIS A 1 192 ? -3.378 -1.989 -23.965 1.00 91.56 192 HIS A C 1
ATOM 1528 O O . HIS A 1 192 ? -3.745 -3.092 -23.591 1.00 91.56 192 HIS A O 1
ATOM 1534 N N . TRP A 1 193 ? -4.201 -0.941 -24.032 1.00 92.62 193 TRP A N 1
ATOM 1535 C CA . TRP A 1 193 ? -5.633 -1.044 -23.757 1.00 92.62 193 TRP A CA 1
ATOM 1536 C C . TRP A 1 193 ? -6.368 -1.848 -24.827 1.00 92.62 193 TRP A C 1
ATOM 1538 O O . TRP A 1 193 ? -7.241 -2.637 -24.479 1.00 92.62 193 TRP A O 1
ATOM 1548 N N . GLU A 1 194 ? -5.965 -1.735 -26.094 1.00 92.81 194 GLU A N 1
ATOM 1549 C CA . GLU A 1 194 ? -6.434 -2.610 -27.176 1.00 92.81 194 GLU A CA 1
ATOM 1550 C C . GLU A 1 194 ? -6.054 -4.075 -26.904 1.00 92.81 194 GLU A C 1
ATOM 1552 O O . GLU A 1 194 ? -6.931 -4.931 -26.860 1.00 92.81 194 GLU A O 1
ATOM 1557 N N . GLU A 1 195 ? -4.782 -4.362 -26.592 1.00 91.50 195 GLU A N 1
ATOM 1558 C CA . GLU A 1 195 ? -4.337 -5.721 -26.237 1.00 91.50 195 GLU A CA 1
ATOM 1559 C C . GLU A 1 195 ? -5.074 -6.281 -25.011 1.00 91.50 195 GLU A C 1
ATOM 1561 O O . GLU A 1 195 ? -5.428 -7.459 -24.966 1.00 91.50 195 GLU A O 1
ATOM 1566 N N . ILE A 1 196 ? -5.304 -5.445 -23.995 1.00 92.88 196 ILE A N 1
ATOM 1567 C CA . ILE A 1 196 ? -6.077 -5.826 -22.814 1.00 92.88 196 ILE A CA 1
ATOM 1568 C C . ILE A 1 196 ? -7.522 -6.135 -23.218 1.00 92.88 196 ILE A C 1
ATOM 1570 O O . ILE A 1 196 ? -8.043 -7.164 -22.793 1.00 92.88 196 ILE A O 1
ATOM 1574 N N . SER A 1 197 ? -8.139 -5.291 -24.050 1.00 93.19 197 SER A N 1
ATOM 1575 C CA . SER A 1 197 ? -9.509 -5.463 -24.547 1.00 93.19 197 SER A CA 1
ATOM 1576 C C . SER A 1 197 ? -9.672 -6.760 -25.345 1.00 93.19 197 SER A C 1
ATOM 1578 O O . SER A 1 197 ? -10.650 -7.481 -25.151 1.00 93.19 197 SER A O 1
ATOM 1580 N N . ASP A 1 198 ? -8.683 -7.111 -26.169 1.00 93.69 198 ASP A N 1
ATOM 1581 C CA . ASP A 1 198 ? -8.648 -8.368 -26.924 1.00 93.69 198 ASP A CA 1
ATOM 1582 C C . ASP A 1 198 ? -8.550 -9.591 -26.003 1.00 93.69 198 ASP A C 1
ATOM 1584 O O . ASP A 1 198 ? -9.213 -10.604 -26.230 1.00 93.69 198 ASP A O 1
ATOM 1588 N N . VAL A 1 199 ? -7.742 -9.504 -24.939 1.00 92.06 199 VAL A N 1
ATOM 1589 C CA . VAL A 1 199 ? -7.572 -10.593 -23.964 1.00 92.06 199 VAL A CA 1
ATOM 1590 C C . VAL A 1 199 ? -8.841 -10.824 -23.145 1.00 92.06 199 VAL A C 1
ATOM 1592 O O . VAL A 1 199 ? -9.181 -11.977 -22.883 1.00 92.06 199 VAL A O 1
ATOM 1595 N N . VAL A 1 200 ? -9.522 -9.754 -22.723 1.00 90.56 200 VAL A N 1
ATOM 1596 C CA . VAL A 1 200 ? -10.743 -9.850 -21.900 1.00 90.56 200 VAL A CA 1
ATOM 1597 C C . VAL A 1 200 ? -12.017 -10.020 -22.736 1.00 90.56 200 VAL A C 1
ATOM 1599 O O . VAL A 1 200 ? -13.046 -10.430 -22.204 1.00 90.56 200 VAL A O 1
ATOM 1602 N N . GLY A 1 201 ? -11.962 -9.738 -24.041 1.00 89.75 201 GLY A N 1
ATOM 1603 C CA . GLY A 1 201 ? -13.069 -9.909 -24.986 1.00 89.75 201 GLY A CA 1
ATOM 1604 C C . GLY A 1 201 ? -14.090 -8.765 -25.009 1.00 89.75 201 GLY A C 1
ATOM 1605 O O . GLY A 1 201 ? -15.180 -8.933 -25.557 1.00 89.75 201 GLY A O 1
ATOM 1606 N N . PHE A 1 202 ? -13.775 -7.611 -24.419 1.00 88.75 202 PHE A N 1
ATOM 1607 C CA . PHE A 1 202 ? -14.619 -6.414 -24.435 1.00 88.75 202 PHE A CA 1
ATOM 1608 C C . PHE A 1 202 ? -13.768 -5.144 -24.350 1.00 88.75 202 PHE A C 1
ATOM 1610 O O . PHE A 1 202 ? -12.644 -5.174 -23.860 1.00 88.75 202 PHE A O 1
ATOM 1617 N N . HIS A 1 203 ? -14.322 -4.014 -24.798 1.00 88.25 203 HIS A N 1
ATOM 1618 C CA . HIS A 1 203 ? -13.627 -2.724 -24.760 1.00 88.25 203 HIS A CA 1
ATOM 1619 C C . HIS A 1 203 ? -13.386 -2.262 -23.322 1.00 88.25 203 HIS A C 1
ATOM 1621 O O . HIS A 1 203 ? -14.344 -2.039 -22.573 1.00 88.25 203 HIS A O 1
ATOM 1627 N N . MET A 1 204 ? -12.119 -2.096 -22.948 1.00 86.94 204 MET A N 1
ATOM 1628 C CA . MET A 1 204 ? -11.719 -1.650 -21.621 1.00 86.94 204 MET A CA 1
ATOM 1629 C C . MET A 1 204 ? -10.687 -0.528 -21.708 1.00 86.94 204 MET A C 1
ATOM 1631 O O . MET A 1 204 ? -9.596 -0.695 -22.244 1.00 86.94 204 MET A O 1
ATOM 1635 N N . GLU A 1 205 ? -11.029 0.610 -21.113 1.00 85.94 205 GLU A N 1
ATOM 1636 C CA . GLU A 1 205 ? -10.199 1.810 -21.042 1.00 85.94 205 GLU A CA 1
ATOM 1637 C C . GLU A 1 205 ? -10.353 2.471 -19.664 1.00 85.94 205 GLU A C 1
ATOM 1639 O O . GLU A 1 205 ? -11.300 2.153 -18.933 1.00 85.94 205 GLU A O 1
ATOM 1644 N N . PRO A 1 206 ? -9.448 3.397 -19.289 1.00 85.19 206 PRO A N 1
ATOM 1645 C CA . PRO A 1 206 ? -9.569 4.149 -18.050 1.00 85.19 206 PRO A CA 1
ATOM 1646 C C . PRO A 1 206 ? -10.871 4.958 -18.010 1.00 85.19 206 PRO A C 1
ATOM 1648 O O . PRO A 1 206 ? -10.989 6.002 -18.646 1.00 85.19 206 PRO A O 1
ATOM 1651 N N . ASP A 1 207 ? -11.836 4.494 -17.222 1.00 85.88 207 ASP A N 1
ATOM 1652 C CA . ASP A 1 207 ? -13.116 5.168 -17.010 1.00 85.88 207 ASP A CA 1
ATOM 1653 C C . ASP A 1 207 ? -13.440 5.196 -15.499 1.00 85.88 207 ASP A C 1
ATOM 1655 O O . ASP A 1 207 ? -13.288 4.182 -14.806 1.00 85.88 207 ASP A O 1
ATOM 1659 N N . PRO A 1 208 ? -13.857 6.358 -14.950 1.00 83.19 208 PRO A N 1
ATOM 1660 C CA . PRO A 1 208 ? -14.149 6.528 -13.523 1.00 83.19 208 PRO A CA 1
ATOM 1661 C C . PRO A 1 208 ? -15.293 5.647 -12.994 1.00 83.19 208 PRO A C 1
ATOM 1663 O O . PRO A 1 208 ? -15.442 5.513 -11.781 1.00 83.19 208 PRO A O 1
ATOM 1666 N N . THR A 1 209 ? -16.103 5.056 -13.871 1.00 85.88 209 THR A N 1
ATOM 1667 C CA . THR A 1 209 ? -17.207 4.151 -13.532 1.00 85.88 209 THR A CA 1
ATOM 1668 C C . THR A 1 209 ? -16.764 2.706 -13.306 1.00 85.88 209 THR A C 1
ATOM 1670 O O . THR A 1 209 ? -17.546 1.909 -12.774 1.00 85.88 209 THR A O 1
ATOM 1673 N N . PHE A 1 210 ? -15.535 2.335 -13.685 1.00 88.94 210 PHE A N 1
ATOM 1674 C CA . PHE A 1 210 ? -15.001 1.015 -13.364 1.00 88.94 210 PHE A CA 1
ATOM 1675 C C . PHE A 1 210 ? -14.574 0.948 -11.902 1.00 88.94 210 PHE A C 1
ATOM 1677 O O . PHE A 1 210 ? -13.785 1.753 -11.402 1.00 88.94 210 PHE A O 1
ATOM 1684 N N . THR A 1 211 ? -15.085 -0.078 -11.237 1.00 93.06 211 THR A N 1
ATOM 1685 C CA . THR A 1 211 ? -14.754 -0.448 -9.865 1.00 93.06 211 THR A CA 1
ATOM 1686 C C . THR A 1 211 ? -14.156 -1.846 -9.878 1.00 93.06 211 THR A C 1
ATOM 1688 O O . THR A 1 211 ? -14.426 -2.628 -10.794 1.00 93.06 211 THR A O 1
ATOM 1691 N N . LEU A 1 212 ? -13.367 -2.190 -8.861 1.00 92.06 212 LEU A N 1
ATOM 1692 C CA . LEU A 1 212 ? -12.810 -3.536 -8.750 1.00 92.06 212 LEU A CA 1
ATOM 1693 C C . LEU A 1 212 ? -13.915 -4.600 -8.726 1.00 92.06 212 LEU A C 1
ATOM 1695 O O . LEU A 1 212 ? -13.799 -5.595 -9.431 1.00 92.06 212 LEU A O 1
ATOM 1699 N N . SER A 1 213 ? -15.008 -4.354 -7.992 1.00 90.94 213 SER A N 1
ATOM 1700 C CA . SER A 1 213 ? -16.169 -5.257 -7.958 1.00 90.94 213 SER A CA 1
ATOM 1701 C C . SER A 1 213 ? -16.670 -5.567 -9.364 1.00 90.94 213 SER A C 1
ATOM 1703 O O . SER A 1 213 ? -16.801 -6.728 -9.724 1.00 90.94 213 SER A O 1
ATOM 1705 N N . ARG A 1 214 ? -16.868 -4.533 -10.193 1.00 90.62 214 ARG A N 1
ATOM 1706 C CA . ARG A 1 214 ? -17.356 -4.704 -11.565 1.00 90.62 214 ARG A CA 1
ATOM 1707 C C . ARG A 1 214 ? -16.366 -5.482 -12.431 1.00 90.62 214 ARG A C 1
ATOM 1709 O O . ARG A 1 214 ? -16.788 -6.285 -13.249 1.00 90.62 214 ARG A O 1
ATOM 1716 N N . ILE A 1 215 ? -15.065 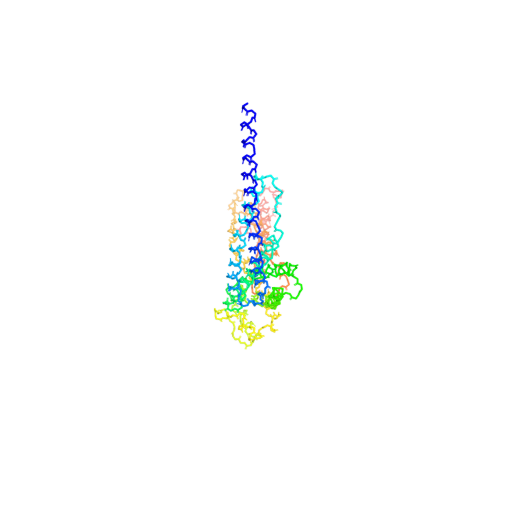-5.259 -12.258 1.00 90.06 215 ILE A N 1
ATOM 1717 C CA . ILE A 1 215 ? -14.029 -5.983 -13.010 1.00 90.06 215 ILE A CA 1
ATOM 1718 C C . ILE A 1 215 ? -13.978 -7.463 -12.613 1.00 90.06 215 ILE A C 1
ATOM 1720 O O . ILE A 1 215 ? -13.809 -8.321 -13.480 1.00 90.06 215 ILE A O 1
ATOM 1724 N N . LEU A 1 216 ? -14.153 -7.769 -11.327 1.00 89.31 216 LEU A N 1
ATOM 1725 C CA . LEU A 1 216 ? -14.247 -9.144 -10.839 1.00 89.31 216 LEU A CA 1
ATOM 1726 C C . LEU A 1 216 ? -15.542 -9.824 -11.313 1.00 89.31 216 LEU A C 1
ATOM 1728 O O . LEU A 1 216 ? -15.482 -10.965 -11.759 1.00 89.31 216 LEU A O 1
ATOM 1732 N N . ASP A 1 217 ? -16.676 -9.114 -11.317 1.00 89.75 217 ASP A N 1
ATOM 1733 C CA . ASP A 1 217 ? -17.959 -9.612 -11.844 1.00 89.75 217 ASP A CA 1
ATOM 1734 C C . ASP A 1 217 ? -17.894 -9.906 -13.354 1.00 89.75 217 ASP A C 1
ATOM 1736 O O . ASP A 1 217 ? -18.566 -10.805 -13.856 1.00 89.75 217 ASP A O 1
ATOM 1740 N N . MET A 1 218 ? -17.061 -9.156 -14.083 1.00 88.00 218 MET A N 1
ATOM 1741 C CA . MET A 1 218 ? -16.749 -9.381 -15.498 1.00 88.00 218 MET A CA 1
ATOM 1742 C C . MET A 1 218 ? -15.684 -10.465 -15.718 1.00 88.00 218 MET A C 1
ATOM 1744 O O . MET A 1 218 ? -15.252 -10.669 -16.850 1.00 88.00 218 MET A O 1
ATOM 1748 N N . ASP A 1 219 ? -15.264 -11.162 -14.657 1.00 87.25 219 ASP A N 1
ATOM 1749 C CA . ASP A 1 219 ? -14.416 -12.355 -14.712 1.00 87.25 219 ASP A CA 1
ATOM 1750 C C . ASP A 1 219 ? -13.006 -12.114 -15.291 1.00 87.25 219 ASP A C 1
ATOM 1752 O O . ASP A 1 219 ? -12.284 -13.027 -15.698 1.00 87.25 219 ASP A O 1
ATOM 1756 N N . VAL A 1 220 ? -12.560 -10.855 -15.255 1.00 87.75 220 VAL A N 1
ATOM 1757 C CA . VAL A 1 220 ? -11.236 -10.420 -15.733 1.00 87.75 220 VAL A CA 1
ATOM 1758 C C . VAL A 1 220 ? -10.108 -11.063 -14.909 1.00 87.75 220 VAL A C 1
ATOM 1760 O O . VAL A 1 220 ? -8.986 -11.228 -15.395 1.00 87.75 220 VAL A O 1
ATOM 1763 N N . GLY A 1 221 ? -10.414 -11.507 -13.683 1.00 84.56 221 GLY A N 1
ATOM 1764 C CA . GLY A 1 221 ? -9.508 -12.249 -12.802 1.00 84.56 221 GLY A CA 1
ATOM 1765 C C . GLY A 1 221 ? -8.888 -13.496 -13.450 1.00 84.56 221 GLY A C 1
ATOM 1766 O O . GLY A 1 221 ? -7.727 -13.815 -13.191 1.00 84.56 221 GLY A O 1
ATOM 1767 N N . LYS A 1 222 ? -9.593 -14.159 -14.376 1.00 89.31 222 LYS A N 1
ATOM 1768 C CA . LYS A 1 222 ? -9.064 -15.333 -15.100 1.00 89.31 222 LYS A CA 1
ATOM 1769 C C . LYS A 1 222 ? -7.885 -15.003 -16.011 1.00 89.31 222 LYS A C 1
ATOM 1771 O O . LYS A 1 222 ? -7.053 -15.864 -16.290 1.00 89.31 222 LYS A O 1
ATOM 1776 N N . HIS A 1 223 ? -7.790 -13.752 -16.449 1.00 90.69 223 HIS A N 1
ATOM 1777 C CA . HIS A 1 223 ? -6.778 -13.290 -17.390 1.00 90.69 223 HIS A CA 1
ATOM 1778 C C . HIS A 1 223 ? -5.593 -12.596 -16.706 1.00 90.69 223 HIS A C 1
ATOM 1780 O O . HIS A 1 223 ? -4.709 -12.092 -17.397 1.00 90.69 223 HIS A O 1
ATOM 1786 N N . VAL A 1 224 ? -5.511 -12.603 -15.367 1.00 89.62 224 VAL A N 1
ATOM 1787 C CA . VAL A 1 224 ? -4.475 -11.884 -14.595 1.00 89.62 224 VAL A CA 1
ATOM 1788 C C . VAL A 1 224 ? -3.059 -12.173 -15.083 1.00 89.62 224 VAL A C 1
ATOM 1790 O O . VAL A 1 224 ? -2.269 -11.245 -15.218 1.00 89.62 224 VAL A O 1
ATOM 1793 N N . SER A 1 225 ? -2.726 -13.426 -15.403 1.00 89.69 225 SER A N 1
ATOM 1794 C CA . SER A 1 225 ? -1.391 -13.774 -15.910 1.00 89.69 225 SER A CA 1
ATOM 1795 C C . SER A 1 225 ? -1.072 -13.093 -17.251 1.00 89.69 225 SER A C 1
ATOM 1797 O O . SER A 1 225 ? 0.011 -12.528 -17.417 1.00 89.69 225 SER A O 1
ATOM 1799 N N . ALA A 1 226 ? -2.030 -13.078 -18.182 1.00 91.62 226 ALA A N 1
ATOM 1800 C CA . ALA A 1 226 ? -1.878 -12.419 -19.478 1.00 91.62 226 ALA A CA 1
ATOM 1801 C C . ALA A 1 226 ? -1.802 -10.892 -19.324 1.00 91.62 226 ALA A C 1
ATOM 1803 O O . ALA A 1 226 ? -0.923 -10.253 -19.903 1.00 91.62 226 ALA A O 1
ATOM 1804 N N . LEU A 1 227 ? -2.657 -10.316 -18.475 1.00 91.44 227 LEU A N 1
ATOM 1805 C CA . LEU A 1 227 ? -2.650 -8.886 -18.162 1.00 91.44 227 LEU A CA 1
ATOM 1806 C C . LEU A 1 227 ? -1.327 -8.463 -17.509 1.00 91.44 227 LEU A C 1
ATOM 1808 O O . LEU A 1 227 ? -0.736 -7.459 -17.900 1.00 91.44 227 LEU A O 1
ATOM 1812 N N . MET A 1 228 ? -0.795 -9.261 -16.581 1.00 89.62 228 MET A N 1
ATOM 1813 C CA . MET A 1 228 ? 0.518 -9.035 -15.967 1.00 89.62 228 MET A CA 1
ATOM 1814 C C . MET A 1 228 ? 1.648 -9.032 -16.999 1.00 89.62 228 MET A C 1
ATOM 1816 O O . MET A 1 228 ? 2.561 -8.213 -16.889 1.00 89.62 228 MET A O 1
ATOM 1820 N N . ALA A 1 229 ? 1.583 -9.887 -18.023 1.00 89.56 229 ALA A N 1
ATOM 1821 C CA . ALA A 1 229 ? 2.556 -9.872 -19.112 1.00 89.56 229 ALA A CA 1
ATOM 1822 C C . ALA A 1 229 ? 2.475 -8.578 -19.943 1.00 89.56 229 ALA A C 1
ATOM 1824 O O . ALA A 1 229 ? 3.518 -8.013 -20.282 1.00 89.56 229 ALA A O 1
ATOM 1825 N N . ILE A 1 230 ? 1.267 -8.071 -20.223 1.00 90.44 230 ILE A N 1
ATOM 1826 C CA . ILE A 1 230 ? 1.069 -6.770 -20.890 1.00 90.44 230 ILE A CA 1
ATOM 1827 C C . ILE A 1 230 ? 1.628 -5.641 -20.014 1.00 90.44 230 ILE A C 1
ATOM 1829 O O . ILE A 1 230 ? 2.430 -4.832 -20.480 1.00 90.44 230 ILE A O 1
ATOM 1833 N N . GLY A 1 231 ? 1.282 -5.622 -18.724 1.00 89.12 231 GLY A N 1
ATOM 1834 C CA . GLY A 1 231 ? 1.779 -4.631 -17.767 1.00 89.12 231 GLY A CA 1
ATOM 1835 C C . GLY A 1 231 ? 3.306 -4.632 -17.642 1.00 89.12 231 GLY A C 1
ATOM 1836 O O . GLY A 1 231 ? 3.924 -3.570 -17.587 1.00 89.12 231 GLY A O 1
ATOM 1837 N N . ALA A 1 232 ? 3.940 -5.808 -17.666 1.00 86.94 232 ALA A N 1
ATOM 1838 C CA . ALA A 1 232 ? 5.396 -5.929 -17.659 1.00 86.94 232 ALA A CA 1
ATOM 1839 C C . ALA A 1 232 ? 6.034 -5.322 -18.919 1.00 86.94 232 ALA A C 1
ATOM 1841 O O . ALA A 1 232 ? 7.025 -4.596 -18.808 1.00 86.94 232 ALA A O 1
ATOM 1842 N N . ARG A 1 233 ? 5.449 -5.550 -20.105 1.00 87.06 233 ARG A N 1
ATOM 1843 C CA . ARG A 1 233 ? 5.896 -4.893 -21.346 1.00 87.06 233 ARG A CA 1
ATOM 1844 C C . ARG A 1 233 ? 5.729 -3.378 -21.259 1.00 87.06 233 ARG A C 1
ATOM 1846 O O . ARG A 1 233 ? 6.688 -2.654 -21.510 1.00 87.06 233 ARG A O 1
ATOM 1853 N N . ALA A 1 234 ? 4.570 -2.904 -20.807 1.00 88.50 234 ALA A N 1
ATOM 1854 C CA . ALA A 1 234 ? 4.301 -1.479 -20.631 1.00 88.50 234 ALA A CA 1
ATOM 1855 C C . ALA A 1 234 ? 5.285 -0.808 -19.655 1.00 88.50 234 ALA A C 1
ATOM 1857 O O . ALA A 1 234 ? 5.709 0.329 -19.872 1.00 88.50 234 ALA A O 1
ATOM 1858 N N . ALA A 1 235 ? 5.697 -1.508 -18.595 1.00 87.06 235 ALA A N 1
ATOM 1859 C CA . ALA A 1 235 ? 6.701 -1.014 -17.659 1.00 87.06 235 ALA A CA 1
ATOM 1860 C C . ALA A 1 235 ? 8.082 -0.856 -18.316 1.00 87.06 235 ALA A C 1
ATOM 1862 O O . ALA A 1 235 ? 8.744 0.169 -18.128 1.00 87.06 235 ALA A O 1
ATOM 1863 N N . VAL A 1 236 ? 8.501 -1.836 -19.123 1.00 85.94 236 VAL A N 1
ATOM 1864 C CA . VAL A 1 236 ? 9.749 -1.757 -19.896 1.00 85.94 236 VAL A CA 1
ATOM 1865 C C . VAL A 1 236 ? 9.694 -0.608 -20.901 1.00 85.94 236 VAL A C 1
ATOM 1867 O O . VAL A 1 236 ? 10.635 0.180 -20.992 1.00 85.94 236 VAL A O 1
ATOM 1870 N N . GLU A 1 237 ? 8.587 -0.460 -21.621 1.00 88.00 237 GLU A N 1
ATOM 1871 C CA . GLU A 1 237 ? 8.418 0.619 -22.592 1.00 88.00 237 GLU A CA 1
ATOM 1872 C C . GLU A 1 237 ? 8.427 2.005 -21.950 1.00 88.00 237 GLU A C 1
ATOM 1874 O O . GLU A 1 237 ? 9.086 2.908 -22.463 1.00 88.00 237 GLU A O 1
ATOM 1879 N N . SER A 1 238 ? 7.753 2.175 -20.810 1.00 88.00 238 SER A N 1
ATOM 1880 C CA . SER A 1 238 ? 7.762 3.439 -20.070 1.00 88.00 238 SER A CA 1
ATOM 1881 C C . SER A 1 238 ? 9.174 3.802 -19.610 1.00 88.00 238 SER A C 1
ATOM 1883 O O . SER A 1 238 ? 9.555 4.970 -19.675 1.00 88.00 238 SER A O 1
ATOM 1885 N N . ARG A 1 239 ? 9.972 2.814 -19.185 1.00 87.12 239 ARG A N 1
ATOM 1886 C CA . ARG A 1 239 ? 11.383 3.020 -18.833 1.00 87.12 239 ARG A CA 1
ATOM 1887 C C . ARG A 1 239 ? 12.189 3.496 -20.040 1.00 87.12 239 ARG A C 1
ATOM 1889 O O . ARG A 1 239 ? 12.950 4.453 -19.927 1.00 87.12 239 ARG A O 1
ATOM 1896 N N . ILE A 1 240 ? 12.019 2.840 -21.187 1.00 87.81 240 ILE A N 1
ATOM 1897 C CA . ILE A 1 240 ? 12.694 3.212 -22.437 1.00 87.81 240 ILE A CA 1
ATOM 1898 C C . ILE A 1 240 ? 12.293 4.631 -22.862 1.00 87.81 240 ILE A C 1
ATOM 1900 O O . ILE A 1 240 ? 13.151 5.413 -23.270 1.00 87.81 240 ILE A O 1
ATOM 1904 N N . ALA A 1 241 ? 11.011 4.980 -22.746 1.00 88.25 241 ALA A N 1
ATOM 1905 C CA . ALA A 1 241 ? 10.508 6.308 -23.076 1.00 88.25 241 ALA A CA 1
ATOM 1906 C C . ALA A 1 241 ? 11.127 7.395 -22.183 1.00 88.25 241 ALA A C 1
ATOM 1908 O O . ALA A 1 241 ? 11.563 8.426 -22.702 1.00 88.25 241 ALA A O 1
ATOM 1909 N N . GLU A 1 242 ? 11.230 7.155 -20.872 1.00 88.88 242 GLU A N 1
ATOM 1910 C CA . GLU A 1 242 ? 11.874 8.099 -19.950 1.00 88.88 242 GLU A CA 1
ATOM 1911 C C . GLU A 1 242 ? 13.375 8.221 -20.243 1.00 88.88 242 GLU A C 1
ATOM 1913 O O . GLU A 1 242 ? 13.879 9.332 -20.385 1.00 88.88 242 GLU A O 1
ATOM 1918 N N . ALA A 1 243 ? 14.076 7.105 -20.472 1.00 87.50 243 ALA A N 1
ATOM 1919 C CA . ALA A 1 243 ? 15.486 7.123 -20.863 1.00 87.50 243 ALA A CA 1
ATOM 1920 C C . ALA A 1 243 ? 15.718 7.928 -22.155 1.00 87.50 243 ALA A C 1
ATOM 1922 O O . ALA A 1 243 ? 16.631 8.749 -22.237 1.00 87.50 243 ALA A O 1
ATOM 1923 N N . LEU A 1 244 ? 14.870 7.748 -23.174 1.00 88.12 244 LEU A N 1
ATOM 1924 C CA . LEU A 1 244 ? 14.940 8.529 -24.411 1.00 88.12 244 LEU A CA 1
ATOM 1925 C C . LEU A 1 244 ? 14.690 10.020 -24.171 1.00 88.12 244 LEU A C 1
ATOM 1927 O O . LEU A 1 244 ? 15.335 10.855 -24.809 1.00 88.12 244 LEU A O 1
ATOM 1931 N N . LYS A 1 245 ? 13.762 10.363 -23.276 1.00 89.62 245 LYS A N 1
ATOM 1932 C CA . LYS A 1 245 ? 13.453 11.745 -22.902 1.00 89.62 245 LYS A CA 1
ATOM 1933 C C . LYS A 1 245 ? 14.623 12.398 -22.168 1.00 89.62 245 LYS A C 1
ATOM 1935 O O . LYS A 1 245 ? 15.010 13.504 -22.539 1.00 89.62 245 LYS A O 1
ATOM 1940 N N . GLU A 1 246 ? 15.237 11.705 -21.214 1.00 88.06 246 GLU A N 1
ATOM 1941 C CA . GLU A 1 246 ? 16.447 12.165 -20.524 1.00 88.06 246 GLU A CA 1
ATOM 1942 C C . GLU A 1 246 ? 17.608 12.362 -21.506 1.00 88.06 246 GLU A C 1
ATOM 1944 O O . GLU A 1 246 ? 18.229 13.424 -21.522 1.00 88.06 246 GLU A O 1
ATOM 1949 N N . LEU A 1 247 ? 17.851 11.396 -22.398 1.00 84.44 247 LEU A N 1
ATOM 1950 C CA . LEU A 1 247 ? 18.897 11.488 -23.423 1.00 84.44 247 LEU A CA 1
ATOM 1951 C C . LEU A 1 247 ? 18.658 12.639 -24.413 1.00 84.44 247 LEU A C 1
ATOM 1953 O O . LEU A 1 247 ? 19.618 13.226 -24.906 1.00 84.44 247 LEU A O 1
ATOM 1957 N N . LYS A 1 248 ? 17.396 12.959 -24.732 1.00 84.25 248 LYS A N 1
ATOM 1958 C CA . LYS A 1 248 ? 17.029 14.140 -25.536 1.00 84.25 248 LYS A CA 1
ATOM 1959 C C . LYS A 1 248 ? 17.278 15.434 -24.757 1.00 84.25 248 LYS A C 1
ATOM 1961 O O . LYS A 1 248 ? 17.850 16.360 -25.318 1.00 84.25 248 LYS A O 1
ATOM 1966 N N . GLY A 1 249 ? 16.888 15.491 -23.483 1.00 80.81 249 GLY A N 1
ATOM 1967 C CA . GLY A 1 249 ? 17.084 16.668 -22.629 1.00 80.81 249 GLY A CA 1
ATOM 1968 C C . GLY A 1 249 ? 18.553 16.965 -22.311 1.00 80.81 249 GLY A C 1
ATOM 1969 O O . GLY A 1 249 ? 18.917 18.113 -22.091 1.00 80.81 249 GLY A O 1
ATOM 1970 N N . GLN A 1 250 ? 19.403 15.940 -22.325 1.00 71.94 250 GLN A N 1
ATOM 1971 C CA . GLN A 1 250 ? 20.843 16.034 -22.074 1.00 71.94 250 GLN A CA 1
ATOM 1972 C C . GLN A 1 250 ? 21.678 16.124 -23.356 1.00 71.94 250 GLN A C 1
ATOM 1974 O O . GLN A 1 250 ? 22.902 15.996 -23.287 1.00 71.94 250 GLN A O 1
ATOM 1979 N N . ALA A 1 251 ? 21.054 16.296 -24.525 1.00 68.88 251 ALA A N 1
ATOM 1980 C CA . ALA A 1 251 ? 21.778 16.500 -25.771 1.00 68.88 251 ALA A CA 1
ATOM 1981 C C . ALA A 1 251 ? 22.547 17.829 -25.692 1.00 68.88 251 ALA A C 1
ATOM 1983 O O . ALA A 1 251 ? 22.011 18.894 -25.981 1.00 68.88 251 ALA A O 1
ATOM 1984 N N . ALA A 1 252 ? 23.796 17.759 -25.234 1.00 67.06 252 ALA A N 1
ATOM 1985 C CA . ALA A 1 252 ? 24.689 18.901 -25.187 1.00 67.06 252 ALA A CA 1
ATOM 1986 C C . ALA A 1 252 ? 24.984 19.374 -26.614 1.00 67.06 252 ALA A C 1
ATOM 1988 O O . ALA A 1 252 ? 25.187 18.558 -27.517 1.00 67.06 252 ALA A O 1
ATOM 1989 N N . GLU A 1 253 ? 25.048 20.690 -26.811 1.00 77.88 253 GLU A N 1
ATOM 1990 C CA . GLU A 1 253 ? 25.632 21.252 -28.024 1.00 77.88 253 GLU A CA 1
ATOM 1991 C C . GLU A 1 253 ? 27.113 20.861 -28.078 1.00 77.88 253 GLU A C 1
ATOM 1993 O O . GLU A 1 253 ? 27.944 21.339 -27.301 1.00 77.88 253 GLU A O 1
ATOM 1998 N N . LEU A 1 254 ? 27.436 19.931 -28.975 1.00 82.94 254 LEU A N 1
ATOM 1999 C CA . LEU A 1 254 ? 28.805 19.507 -29.229 1.00 82.94 254 LEU A CA 1
ATOM 2000 C C . LEU A 1 254 ? 29.422 20.454 -30.256 1.00 82.94 254 LEU A C 1
ATOM 2002 O O . LEU A 1 254 ? 29.099 20.397 -31.441 1.00 82.94 254 LEU A O 1
ATOM 2006 N N . THR A 1 255 ? 30.333 21.310 -29.799 1.00 86.25 255 THR A N 1
ATOM 2007 C CA . THR A 1 255 ? 30.992 22.301 -30.656 1.00 86.25 255 THR A CA 1
ATOM 2008 C C . THR A 1 255 ? 32.430 21.896 -30.941 1.00 86.25 255 THR A C 1
ATOM 2010 O O . THR A 1 255 ? 33.291 21.934 -30.059 1.00 86.25 255 THR A O 1
ATOM 2013 N N . LEU A 1 256 ? 32.710 21.574 -32.203 1.00 88.25 256 LEU A N 1
ATOM 2014 C CA . LEU A 1 256 ? 34.072 21.438 -32.709 1.00 88.25 256 LEU A CA 1
ATOM 2015 C C . LEU A 1 256 ? 34.619 22.822 -33.058 1.00 88.25 256 LEU A C 1
ATOM 2017 O O . LEU A 1 256 ? 33.990 23.586 -33.790 1.00 88.25 256 LEU A O 1
ATOM 2021 N N . LYS A 1 257 ? 35.795 23.159 -32.524 1.00 89.81 257 LYS A N 1
ATOM 2022 C CA . LYS A 1 257 ? 36.461 24.435 -32.804 1.00 89.81 257 LYS A CA 1
ATOM 2023 C C . LYS A 1 257 ? 37.624 24.191 -33.743 1.00 89.81 257 LYS A C 1
ATOM 2025 O O . LYS A 1 257 ? 38.424 23.295 -33.503 1.00 89.81 257 LYS A O 1
ATOM 2030 N N . ALA A 1 258 ? 37.752 25.022 -34.768 1.00 88.94 258 ALA A N 1
ATOM 2031 C CA . ALA A 1 258 ? 38.908 24.996 -35.645 1.00 88.94 258 ALA A CA 1
ATOM 2032 C C . ALA A 1 258 ? 39.923 26.070 -35.223 1.00 88.94 258 ALA A C 1
ATOM 2034 O O . ALA A 1 258 ? 39.562 27.198 -34.888 1.00 88.94 258 ALA A O 1
ATOM 2035 N N . THR A 1 259 ? 41.202 25.716 -35.233 1.00 87.56 259 THR A N 1
ATOM 2036 C CA . THR A 1 259 ? 42.338 26.593 -34.935 1.00 87.56 259 THR A CA 1
ATOM 2037 C C . THR A 1 259 ? 43.296 26.617 -36.112 1.00 87.56 259 THR A C 1
ATOM 2039 O O . THR A 1 259 ? 43.438 25.628 -36.829 1.00 87.56 259 THR A O 1
ATOM 2042 N N . ARG A 1 260 ? 43.959 27.752 -36.323 1.00 84.06 260 ARG A N 1
ATOM 2043 C CA . ARG A 1 260 ? 44.907 27.918 -37.425 1.00 84.06 260 ARG A CA 1
ATOM 2044 C C . ARG A 1 260 ? 46.121 27.000 -37.245 1.00 84.06 260 ARG A C 1
ATOM 2046 O O . ARG A 1 260 ? 46.686 26.923 -36.154 1.00 84.06 260 ARG A O 1
ATOM 2053 N N . PHE A 1 261 ? 46.544 26.335 -38.316 1.00 81.19 261 PHE A N 1
ATOM 2054 C CA . PHE A 1 261 ? 47.708 25.454 -38.298 1.00 81.19 261 PHE A CA 1
ATOM 2055 C C . PHE A 1 261 ? 49.012 26.239 -38.511 1.00 81.19 261 PHE A C 1
ATOM 2057 O O . PHE A 1 261 ? 49.420 26.517 -39.642 1.00 81.19 261 PHE A O 1
ATOM 2064 N N . GLY A 1 262 ? 49.684 26.593 -37.411 1.00 78.75 262 GLY A N 1
ATOM 2065 C CA . GLY A 1 262 ? 51.000 27.239 -37.439 1.00 78.75 262 GLY A CA 1
ATOM 2066 C C . GLY A 1 262 ? 51.012 28.535 -38.260 1.00 78.75 262 GLY A C 1
ATOM 2067 O O . GLY A 1 262 ? 50.240 29.453 -37.994 1.00 78.75 262 GLY A O 1
ATOM 2068 N N . TRP A 1 263 ? 51.897 28.606 -39.262 1.00 67.38 263 TRP A N 1
ATOM 2069 C CA . TRP A 1 263 ? 52.032 29.752 -40.177 1.00 67.38 263 TRP A CA 1
ATOM 2070 C C . TRP A 1 263 ? 51.131 29.670 -41.421 1.00 67.38 263 TRP A C 1
ATOM 2072 O O . TRP A 1 263 ? 51.050 30.634 -42.182 1.00 67.38 263 TRP A O 1
ATOM 2082 N N . THR A 1 264 ? 50.446 28.548 -41.649 1.00 71.38 264 THR A N 1
ATOM 2083 C CA . THR A 1 264 ? 49.636 28.330 -42.862 1.00 71.38 264 THR A CA 1
ATOM 2084 C C . THR A 1 264 ? 48.291 29.060 -42.789 1.00 71.38 264 THR A C 1
ATOM 2086 O O . THR A 1 264 ? 47.889 29.510 -41.719 1.00 71.38 264 THR A O 1
ATOM 2089 N N . SER A 1 265 ? 47.578 29.208 -43.908 1.00 73.88 265 SER A N 1
ATOM 2090 C CA . SER A 1 265 ? 46.183 29.690 -43.937 1.00 73.88 265 SER A CA 1
ATOM 2091 C C . SER A 1 265 ? 45.154 28.602 -43.592 1.00 73.88 265 SER A C 1
ATOM 2093 O O . SER A 1 265 ? 43.960 28.892 -43.557 1.00 73.88 265 SER A O 1
ATOM 2095 N N . LEU A 1 266 ? 45.598 27.366 -43.333 1.00 77.38 266 LEU A N 1
ATOM 2096 C CA . LEU A 1 266 ? 44.727 26.220 -43.091 1.00 77.38 266 LEU A CA 1
ATOM 2097 C C . LEU A 1 266 ? 44.235 26.180 -41.643 1.00 77.38 266 LEU A C 1
ATOM 2099 O O . LEU A 1 266 ? 44.936 26.573 -40.702 1.00 77.38 266 LEU A O 1
ATOM 2103 N N . PHE A 1 267 ? 43.027 25.652 -41.472 1.00 82.56 267 PHE A N 1
ATOM 2104 C CA . PHE A 1 267 ? 42.410 25.416 -40.175 1.00 82.56 267 PHE A CA 1
ATOM 2105 C C . PHE A 1 267 ? 42.349 23.920 -39.885 1.00 82.56 267 PHE A C 1
ATOM 2107 O O . PHE A 1 267 ? 42.147 23.095 -40.768 1.00 82.56 267 PHE A O 1
ATOM 2114 N N . VAL A 1 268 ? 42.546 23.601 -38.618 1.00 86.25 268 VAL A N 1
ATOM 2115 C CA . VAL A 1 268 ? 42.716 22.261 -38.068 1.00 86.25 268 VAL A CA 1
ATOM 2116 C C . VAL A 1 268 ? 41.818 22.151 -36.848 1.00 86.25 268 VAL A C 1
ATOM 2118 O O . VAL A 1 268 ? 41.638 23.143 -36.133 1.00 86.25 268 VAL A O 1
ATOM 2121 N N . LEU A 1 269 ? 41.265 20.973 -36.578 1.00 89.56 269 LEU A N 1
ATOM 2122 C CA . LEU A 1 269 ? 40.441 20.793 -35.390 1.00 89.56 269 LEU A CA 1
ATOM 2123 C C . LEU A 1 269 ? 41.282 21.016 -34.125 1.00 89.56 269 LEU A C 1
ATOM 2125 O O . LEU A 1 269 ? 42.398 20.517 -33.982 1.00 89.56 269 LEU A O 1
ATOM 2129 N N . SER A 1 270 ? 40.752 21.810 -33.198 1.00 90.44 270 SER A N 1
ATOM 2130 C CA . SER A 1 270 ? 41.397 22.074 -31.918 1.00 90.44 270 SER A CA 1
ATOM 2131 C C . SER A 1 270 ? 41.437 20.773 -31.109 1.00 90.44 270 SER A C 1
ATOM 2133 O O . SER A 1 270 ? 40.359 20.232 -30.822 1.00 90.44 270 SER A O 1
ATOM 2135 N N . PRO A 1 271 ? 42.625 20.298 -30.679 1.00 87.81 271 PRO A N 1
ATOM 2136 C CA . PRO A 1 271 ? 42.755 19.045 -29.934 1.00 87.81 271 PRO A CA 1
ATOM 2137 C C . PRO A 1 271 ? 41.904 19.005 -28.661 1.00 87.81 271 PRO A C 1
ATOM 2139 O O . PRO A 1 271 ? 41.351 17.966 -28.310 1.00 87.81 271 PRO A O 1
ATOM 2142 N N . ASP A 1 272 ? 41.749 20.147 -27.986 1.00 88.94 272 ASP A N 1
ATOM 2143 C CA . ASP A 1 272 ? 40.938 20.236 -26.772 1.00 88.94 272 ASP A CA 1
ATOM 2144 C C . ASP A 1 272 ? 39.441 20.116 -27.073 1.00 88.94 272 ASP A C 1
ATOM 2146 O O . ASP A 1 272 ? 38.721 19.444 -26.335 1.00 88.94 272 ASP A O 1
ATOM 2150 N N . SER A 1 273 ? 38.973 20.693 -28.189 1.00 89.81 273 SER A N 1
ATOM 2151 C CA . SER A 1 273 ? 37.577 20.538 -28.620 1.00 89.81 273 SER A CA 1
ATOM 2152 C C . SER A 1 273 ? 37.267 19.105 -29.056 1.00 89.81 273 SER A C 1
ATOM 2154 O O . SER A 1 273 ? 36.220 18.573 -28.696 1.00 89.81 273 SER A O 1
ATOM 2156 N N . VAL A 1 274 ? 38.201 18.439 -29.745 1.00 91.38 274 VAL A N 1
ATOM 2157 C CA . VAL A 1 274 ? 38.049 17.036 -30.151 1.00 91.38 274 VAL A CA 1
ATOM 2158 C C . VAL A 1 274 ? 38.040 16.115 -28.933 1.00 91.38 274 VAL A C 1
ATOM 2160 O O . VAL A 1 274 ? 37.167 15.255 -28.828 1.00 91.38 274 VAL A O 1
ATOM 2163 N N . ARG A 1 275 ? 38.941 16.325 -27.961 1.00 90.88 275 ARG A N 1
ATOM 2164 C CA . ARG A 1 275 ? 38.951 15.562 -26.702 1.00 90.88 275 ARG A CA 1
ATOM 2165 C C . ARG A 1 275 ? 37.641 15.728 -25.931 1.00 90.88 275 ARG A C 1
ATOM 2167 O O . ARG A 1 275 ? 37.106 14.736 -25.443 1.00 90.88 275 ARG A O 1
ATOM 2174 N N . ALA A 1 276 ? 37.115 16.951 -25.847 1.00 90.69 276 ALA A N 1
ATOM 2175 C CA . ALA A 1 276 ? 35.840 17.223 -25.187 1.00 90.69 276 ALA A CA 1
ATOM 2176 C C . ALA A 1 276 ? 34.669 16.508 -25.881 1.00 90.69 276 ALA A C 1
ATOM 2178 O O . ALA A 1 276 ? 33.880 15.839 -25.214 1.00 90.69 276 ALA A O 1
ATOM 2179 N N . VAL A 1 277 ? 34.590 16.582 -27.216 1.00 90.62 277 VAL A N 1
ATOM 2180 C CA . VAL A 1 277 ? 33.553 15.888 -27.996 1.00 90.62 277 VAL A CA 1
ATOM 2181 C C . VAL A 1 277 ? 33.671 14.370 -27.845 1.00 90.62 277 VAL A C 1
ATOM 2183 O O . VAL A 1 277 ? 32.664 13.713 -27.606 1.00 90.62 277 VAL A O 1
ATOM 2186 N N . ARG A 1 278 ? 34.879 13.797 -27.897 1.00 90.19 278 ARG A N 1
ATOM 2187 C CA . ARG A 1 278 ? 35.096 12.356 -27.667 1.00 90.19 278 ARG A CA 1
ATOM 2188 C C . ARG A 1 278 ? 34.661 11.910 -26.277 1.00 90.19 278 ARG A C 1
ATOM 2190 O O . ARG A 1 278 ? 34.015 10.874 -26.166 1.00 90.19 278 ARG A O 1
ATOM 2197 N N . GLY A 1 279 ? 34.989 12.687 -25.244 1.00 91.25 279 GLY A N 1
ATOM 2198 C CA . GLY A 1 279 ? 34.528 12.422 -23.880 1.00 91.25 279 GLY A CA 1
ATOM 2199 C C . GLY A 1 279 ? 33.003 12.387 -23.806 1.00 91.25 279 GLY A C 1
ATOM 2200 O O . GLY A 1 279 ? 32.432 11.409 -23.335 1.00 91.25 279 GLY A O 1
ATOM 2201 N N . ALA A 1 280 ? 32.339 13.391 -24.384 1.00 90.00 280 ALA A N 1
ATOM 2202 C CA . ALA A 1 280 ? 30.880 13.447 -24.414 1.00 90.00 280 ALA A CA 1
ATOM 2203 C C . ALA A 1 280 ? 30.246 12.283 -25.200 1.00 90.00 280 ALA A C 1
ATOM 2205 O O . ALA A 1 280 ? 29.259 11.705 -24.746 1.00 90.00 280 ALA A O 1
ATOM 2206 N N . LEU A 1 281 ? 30.814 11.898 -26.350 1.00 91.25 281 LEU A N 1
ATOM 2207 C CA . LEU A 1 281 ? 30.349 10.740 -27.123 1.00 91.25 281 LEU A CA 1
ATOM 2208 C C . LEU A 1 281 ? 30.538 9.431 -26.341 1.00 91.25 281 LEU A C 1
ATOM 2210 O O . LEU A 1 281 ? 29.638 8.594 -26.343 1.00 91.25 281 LEU A O 1
ATOM 2214 N N . ALA A 1 282 ? 31.667 9.258 -25.645 1.00 91.56 282 ALA A N 1
ATOM 2215 C CA . ALA A 1 282 ? 31.930 8.085 -24.811 1.00 91.56 282 ALA A CA 1
ATOM 2216 C C . ALA A 1 282 ? 30.946 7.985 -23.634 1.00 91.56 282 ALA A C 1
ATOM 2218 O O . ALA A 1 282 ? 30.384 6.916 -23.393 1.00 91.56 282 ALA A O 1
ATOM 2219 N N . ASP A 1 283 ? 30.666 9.103 -22.960 1.00 90.38 283 ASP A N 1
ATOM 2220 C CA . ASP A 1 283 ? 29.671 9.167 -21.885 1.00 90.38 283 ASP A CA 1
ATOM 2221 C C . ASP A 1 283 ? 28.263 8.834 -22.400 1.00 90.38 283 ASP A C 1
ATOM 2223 O O . ASP A 1 283 ? 27.519 8.082 -21.762 1.00 90.38 283 ASP A O 1
ATOM 2227 N N . GLN A 1 284 ? 27.888 9.358 -23.574 1.00 89.06 284 GLN A N 1
ATOM 2228 C CA . GLN A 1 284 ? 26.614 9.029 -24.215 1.00 89.06 284 GLN A CA 1
ATOM 2229 C C . GLN A 1 284 ? 26.524 7.544 -24.584 1.00 89.06 284 GLN A C 1
ATOM 2231 O O . GLN A 1 284 ? 25.480 6.935 -24.351 1.00 89.06 284 GLN A O 1
ATOM 2236 N N . LEU A 1 285 ? 27.596 6.947 -25.118 1.00 91.62 285 LEU A N 1
ATOM 2237 C CA . LEU A 1 285 ? 27.640 5.515 -25.430 1.00 91.62 285 LEU A CA 1
ATOM 2238 C C . LEU A 1 285 ? 27.475 4.660 -24.179 1.00 91.62 285 LEU A C 1
ATOM 2240 O O . LEU A 1 285 ? 26.652 3.752 -24.189 1.00 91.62 285 LEU A O 1
ATOM 2244 N N . LEU A 1 286 ? 28.175 4.988 -23.091 1.00 91.94 286 LEU A N 1
ATOM 2245 C CA . LEU A 1 286 ? 28.061 4.256 -21.830 1.00 91.94 286 LEU A CA 1
ATOM 2246 C C . LEU A 1 286 ? 26.623 4.274 -21.291 1.00 91.94 286 LEU A C 1
ATOM 2248 O O . LEU A 1 286 ? 26.117 3.250 -20.831 1.00 91.94 286 LEU A O 1
ATOM 2252 N N . ARG A 1 287 ? 25.940 5.422 -21.372 1.00 89.31 287 ARG A N 1
ATOM 2253 C CA . ARG A 1 287 ? 24.528 5.546 -20.968 1.00 89.31 287 ARG A CA 1
ATOM 2254 C C . ARG A 1 287 ? 23.603 4.731 -21.866 1.00 89.31 287 ARG A C 1
ATOM 2256 O O . ARG A 1 287 ? 22.745 4.015 -21.357 1.00 89.31 287 ARG A O 1
ATOM 2263 N N . LEU A 1 288 ? 23.784 4.829 -23.184 1.00 90.94 288 LEU A N 1
ATOM 2264 C CA . LEU A 1 288 ? 23.002 4.073 -24.163 1.00 90.94 288 LEU A CA 1
ATOM 2265 C C . LEU A 1 288 ? 23.184 2.563 -23.970 1.00 90.94 288 LEU A C 1
ATOM 2267 O O . LEU A 1 288 ? 22.193 1.841 -23.906 1.00 90.94 288 LEU A O 1
ATOM 2271 N N . ASP A 1 289 ? 24.422 2.099 -23.805 1.00 90.94 289 ASP A N 1
ATOM 2272 C CA . ASP A 1 289 ? 24.742 0.699 -23.522 1.00 90.94 289 ASP A CA 1
ATOM 2273 C C . ASP A 1 289 ? 24.137 0.244 -22.192 1.00 90.94 289 ASP A C 1
ATOM 2275 O O . ASP A 1 289 ? 23.542 -0.830 -22.126 1.00 90.94 289 ASP A O 1
ATOM 2279 N N . GLY A 1 290 ? 24.210 1.078 -21.152 1.00 90.00 290 GLY A N 1
ATOM 2280 C CA . GLY A 1 290 ? 23.594 0.803 -19.857 1.00 90.00 290 GLY A CA 1
ATOM 2281 C C . GLY A 1 290 ? 22.078 0.617 -19.940 1.00 90.00 290 GLY A C 1
ATOM 2282 O O . GLY A 1 290 ? 21.549 -0.344 -19.381 1.00 90.00 290 GLY A O 1
ATOM 2283 N N . GLU A 1 291 ? 21.365 1.497 -20.647 1.00 88.19 291 GLU A N 1
ATOM 2284 C CA . GLU A 1 291 ? 19.911 1.364 -20.816 1.00 88.19 291 GLU A CA 1
ATOM 2285 C C . GLU A 1 291 ? 19.525 0.204 -21.740 1.00 88.19 291 GLU A C 1
ATOM 2287 O O . GLU A 1 291 ? 18.576 -0.508 -21.422 1.00 88.19 291 GLU A O 1
ATOM 2292 N N . ILE A 1 292 ? 20.279 -0.058 -22.815 1.00 88.25 292 ILE A N 1
ATOM 2293 C CA . ILE A 1 292 ? 20.050 -1.217 -23.695 1.00 88.25 292 ILE A CA 1
ATOM 2294 C C . ILE A 1 292 ? 20.265 -2.531 -22.932 1.00 88.25 292 ILE A C 1
ATOM 2296 O O . ILE A 1 292 ? 19.446 -3.442 -23.048 1.00 88.25 292 ILE A O 1
ATOM 2300 N N . MET A 1 293 ? 21.318 -2.630 -22.115 1.00 87.69 293 MET A N 1
ATOM 2301 C CA . MET A 1 293 ? 21.604 -3.821 -21.305 1.00 87.69 293 MET A CA 1
ATOM 2302 C C . MET A 1 293 ? 20.488 -4.121 -20.304 1.00 87.69 293 MET A C 1
ATOM 2304 O O . MET A 1 293 ? 20.095 -5.275 -20.142 1.00 87.69 293 MET A O 1
ATOM 2308 N N . LYS A 1 294 ? 19.917 -3.087 -19.674 1.00 86.25 294 LYS A N 1
ATOM 2309 C CA . LYS A 1 294 ? 18.795 -3.235 -18.732 1.00 86.25 294 LYS A CA 1
ATOM 2310 C C . LYS A 1 294 ? 17.527 -3.802 -19.377 1.00 86.25 294 LYS A C 1
ATOM 2312 O O . LYS A 1 294 ? 16.671 -4.310 -18.659 1.00 86.25 294 LYS A O 1
ATOM 2317 N N . VAL A 1 295 ? 17.405 -3.729 -20.703 1.00 84.56 295 VAL A N 1
ATOM 2318 C CA . VAL A 1 295 ? 16.252 -4.230 -21.468 1.00 84.56 295 VAL A CA 1
ATOM 2319 C C . VAL A 1 295 ? 16.645 -5.297 -22.495 1.00 84.56 295 VAL A C 1
ATOM 2321 O O . VAL A 1 295 ? 15.883 -5.573 -23.415 1.00 84.56 295 VAL A O 1
ATOM 2324 N N . ALA A 1 296 ? 17.812 -5.934 -22.347 1.00 75.50 296 ALA A N 1
ATOM 2325 C CA . ALA A 1 296 ? 18.351 -6.872 -23.337 1.00 75.50 296 ALA A CA 1
ATOM 2326 C C . ALA A 1 296 ? 17.452 -8.098 -23.611 1.00 75.50 296 ALA A C 1
ATOM 2328 O O . ALA A 1 296 ? 17.538 -8.679 -24.688 1.00 75.50 296 ALA A O 1
ATOM 2329 N N . GLY A 1 297 ? 16.586 -8.473 -22.661 1.00 74.69 297 GLY A N 1
ATOM 2330 C CA . GLY A 1 297 ? 15.596 -9.550 -22.808 1.00 74.69 297 GLY A CA 1
ATOM 2331 C C . GLY A 1 297 ? 14.187 -9.087 -23.200 1.00 74.69 297 GLY A C 1
ATOM 2332 O O . GLY A 1 297 ? 13.271 -9.904 -23.228 1.00 74.69 297 GLY A O 1
ATOM 2333 N N . ALA A 1 298 ? 13.984 -7.791 -23.448 1.00 75.31 298 ALA A N 1
ATOM 2334 C CA . ALA A 1 298 ? 12.690 -7.261 -23.853 1.00 75.31 298 ALA A CA 1
ATOM 2335 C C . ALA A 1 298 ? 12.403 -7.551 -25.332 1.00 75.31 298 ALA A C 1
ATOM 2337 O O . ALA A 1 298 ? 13.313 -7.586 -26.161 1.00 75.31 298 ALA A O 1
ATOM 2338 N N . THR A 1 299 ? 11.124 -7.711 -25.670 1.00 76.06 299 THR A N 1
ATOM 2339 C CA . THR A 1 299 ? 10.667 -7.764 -27.063 1.00 76.06 299 THR A CA 1
ATOM 2340 C C . THR A 1 299 ? 11.062 -6.482 -27.800 1.00 76.06 299 THR A C 1
ATOM 2342 O O . THR A 1 299 ? 11.134 -5.407 -27.199 1.00 76.06 299 THR A O 1
ATOM 2345 N N . GLU A 1 300 ? 11.318 -6.579 -29.106 1.00 74.88 300 GLU A N 1
ATOM 2346 C CA . GLU A 1 300 ? 11.612 -5.402 -29.920 1.00 74.88 300 GLU A CA 1
ATOM 2347 C C . GLU A 1 300 ? 10.412 -4.453 -29.951 1.00 74.88 300 GLU A C 1
ATOM 2349 O O . GLU A 1 300 ? 9.377 -4.729 -30.552 1.00 74.88 300 GLU A O 1
ATOM 2354 N N . VAL A 1 301 ? 10.578 -3.315 -29.284 1.00 81.38 301 VAL A N 1
ATOM 2355 C CA . VAL A 1 301 ? 9.612 -2.217 -29.243 1.00 81.38 301 VAL A CA 1
ATOM 2356 C C . VAL A 1 301 ? 10.203 -0.991 -29.945 1.00 81.38 301 VAL A C 1
ATOM 2358 O O . VAL A 1 301 ? 11.426 -0.806 -29.920 1.00 81.38 301 VAL A O 1
ATOM 2361 N N . PRO A 1 302 ? 9.383 -0.096 -30.529 1.00 83.69 302 PRO A N 1
ATOM 2362 C CA . PRO A 1 302 ? 9.877 1.064 -31.278 1.00 83.69 302 PRO A CA 1
ATOM 2363 C C . PRO A 1 302 ? 10.894 1.930 -30.516 1.00 83.69 302 PRO A C 1
ATOM 2365 O O . PRO A 1 302 ? 11.870 2.403 -31.094 1.00 83.69 302 PRO A O 1
ATOM 2368 N N . GLY A 1 303 ? 10.718 2.092 -29.199 1.00 85.38 303 GLY A N 1
ATOM 2369 C CA . GLY A 1 303 ? 11.663 2.841 -28.367 1.00 85.38 303 GLY A CA 1
ATOM 2370 C C . GLY A 1 303 ? 13.045 2.181 -28.260 1.00 85.38 303 GLY A C 1
ATOM 2371 O O . GLY A 1 303 ? 14.061 2.874 -28.235 1.00 85.38 303 GLY A O 1
ATOM 2372 N N . LEU A 1 304 ? 13.111 0.845 -28.247 1.00 86.88 304 LEU A N 1
ATOM 2373 C CA . LEU A 1 304 ? 14.380 0.113 -28.210 1.00 86.88 304 LEU A CA 1
ATOM 2374 C C . LEU A 1 304 ? 15.148 0.280 -29.526 1.00 86.88 304 LEU A C 1
ATOM 2376 O O . LEU A 1 304 ? 16.366 0.466 -29.511 1.00 86.88 304 LEU A O 1
ATOM 2380 N N . LEU A 1 305 ? 14.434 0.277 -30.655 1.00 88.50 305 LEU A N 1
ATOM 2381 C CA . LEU A 1 305 ? 15.013 0.573 -31.966 1.00 88.50 305 LEU A CA 1
ATOM 2382 C C . LEU A 1 305 ? 15.559 2.007 -32.021 1.00 88.50 305 LEU A C 1
ATOM 2384 O O . LEU A 1 305 ? 16.658 2.219 -32.533 1.00 88.50 305 LEU A O 1
ATOM 2388 N N . GLU A 1 306 ? 14.860 2.988 -31.431 1.00 90.06 306 GLU A N 1
ATOM 2389 C CA . GLU A 1 306 ? 15.378 4.362 -31.337 1.00 90.06 306 GLU A CA 1
ATOM 2390 C C . GLU A 1 306 ? 16.672 4.428 -30.503 1.00 90.06 306 GLU A C 1
ATOM 2392 O O . GLU A 1 306 ? 17.627 5.085 -30.927 1.00 90.06 306 GLU A O 1
ATOM 2397 N N . LEU A 1 307 ? 16.741 3.739 -29.355 1.00 90.38 307 LEU A N 1
ATOM 2398 C CA . LEU A 1 307 ? 17.954 3.679 -28.523 1.00 90.38 307 LEU A CA 1
ATOM 2399 C C . LEU A 1 307 ? 19.139 3.069 -29.280 1.00 90.38 307 LEU A C 1
ATOM 2401 O O . LEU A 1 307 ? 20.228 3.649 -29.290 1.00 90.38 307 LEU A O 1
ATOM 2405 N N . ARG A 1 308 ? 18.930 1.934 -29.956 1.00 91.12 308 ARG A N 1
ATOM 2406 C CA . ARG A 1 308 ? 19.971 1.284 -30.768 1.00 91.12 308 ARG A CA 1
ATOM 2407 C C . ARG A 1 308 ? 20.414 2.165 -31.933 1.00 91.12 308 ARG A C 1
ATOM 2409 O O . ARG A 1 308 ? 21.610 2.371 -32.115 1.00 91.12 308 ARG A O 1
ATOM 2416 N N . GLY A 1 309 ? 19.474 2.786 -32.643 1.00 91.69 309 GLY A N 1
ATOM 2417 C CA . GLY A 1 309 ? 19.797 3.711 -33.729 1.00 91.69 309 GLY A CA 1
ATOM 2418 C C . GLY A 1 309 ? 20.557 4.954 -33.249 1.00 91.69 309 GLY A C 1
ATOM 2419 O O . GLY A 1 309 ? 21.437 5.451 -33.948 1.00 91.69 309 GLY A O 1
ATOM 2420 N N . ARG A 1 310 ? 20.267 5.469 -32.043 1.00 90.56 310 ARG A N 1
ATOM 2421 C CA . ARG A 1 310 ? 21.063 6.549 -31.424 1.00 90.56 310 ARG A CA 1
ATOM 2422 C C . ARG A 1 310 ? 22.487 6.096 -31.145 1.00 90.56 310 ARG A C 1
ATOM 2424 O O . ARG A 1 310 ? 23.411 6.813 -31.505 1.00 90.56 310 ARG A O 1
ATOM 2431 N N . ARG A 1 311 ? 22.656 4.908 -30.563 1.00 93.81 311 ARG A N 1
ATOM 2432 C CA . ARG A 1 311 ? 23.969 4.313 -30.292 1.00 93.81 311 ARG A CA 1
ATOM 2433 C C . ARG A 1 311 ? 24.799 4.169 -31.564 1.00 93.81 311 ARG A C 1
ATOM 2435 O O . ARG A 1 311 ? 25.954 4.583 -31.584 1.00 93.81 311 ARG A O 1
ATOM 2442 N N . GLU A 1 312 ? 24.209 3.631 -32.627 1.00 94.31 312 GLU A N 1
ATOM 2443 C CA . GLU A 1 312 ? 24.876 3.492 -33.926 1.00 94.31 312 GLU A CA 1
ATOM 2444 C C . GLU A 1 312 ? 25.298 4.847 -34.498 1.00 94.31 312 GLU A C 1
ATOM 2446 O O . GLU A 1 312 ? 26.431 4.994 -34.951 1.00 94.31 312 GLU A O 1
ATOM 2451 N N . ARG A 1 313 ? 24.437 5.870 -34.406 1.00 91.75 313 ARG A N 1
ATOM 2452 C CA . ARG A 1 313 ? 24.796 7.237 -34.812 1.00 91.75 313 ARG A CA 1
ATOM 2453 C C . ARG A 1 313 ? 25.947 7.805 -33.982 1.00 91.75 313 ARG A C 1
ATOM 2455 O O . ARG A 1 313 ? 26.850 8.403 -34.558 1.00 91.75 313 ARG A O 1
ATOM 2462 N N . THR A 1 314 ? 25.952 7.610 -32.664 1.00 91.38 314 THR A N 1
ATOM 2463 C CA . THR A 1 314 ? 27.040 8.080 -31.790 1.00 91.38 314 THR A CA 1
ATOM 2464 C C . THR A 1 314 ? 28.371 7.407 -32.141 1.00 91.38 314 THR A C 1
ATOM 2466 O O . THR A 1 314 ? 29.392 8.090 -32.227 1.00 91.38 314 THR A O 1
ATOM 2469 N N . LEU A 1 315 ? 28.364 6.099 -32.428 1.00 94.00 315 LEU A N 1
ATOM 2470 C CA . LEU A 1 315 ? 29.546 5.381 -32.924 1.00 94.00 315 LEU A CA 1
ATOM 2471 C C . LEU A 1 315 ? 30.013 5.914 -34.283 1.00 94.00 315 LEU A C 1
ATOM 2473 O O . LEU A 1 315 ? 31.207 6.138 -34.471 1.00 94.00 315 LEU A O 1
ATOM 2477 N N . ALA A 1 316 ? 29.083 6.154 -35.211 1.00 95.00 316 ALA A N 1
ATOM 2478 C CA . ALA A 1 316 ? 29.403 6.684 -36.533 1.00 95.00 316 ALA A CA 1
ATOM 2479 C C . ALA A 1 316 ? 30.057 8.072 -36.450 1.00 95.00 316 ALA A C 1
ATOM 2481 O O . ALA A 1 316 ? 31.065 8.310 -37.109 1.00 95.00 316 ALA A O 1
ATOM 2482 N N . VAL A 1 317 ? 29.541 8.969 -35.600 1.00 91.62 317 VAL A N 1
ATOM 2483 C CA . VAL A 1 317 ? 30.150 10.290 -35.366 1.00 91.62 317 VAL A CA 1
ATOM 2484 C C . VAL A 1 317 ? 31.562 10.151 -34.794 1.00 91.62 317 VAL A C 1
ATOM 2486 O O . VAL A 1 317 ? 32.471 10.829 -35.269 1.00 91.62 317 VAL A O 1
ATOM 2489 N N . GLY A 1 318 ? 31.773 9.249 -33.829 1.00 91.81 318 GLY A N 1
ATOM 2490 C CA . GLY A 1 318 ? 33.109 8.954 -33.299 1.00 91.81 318 GLY A CA 1
ATOM 2491 C C . GLY A 1 318 ? 34.086 8.506 -34.391 1.00 91.81 318 GLY A C 1
ATOM 2492 O O . GLY A 1 318 ? 35.164 9.083 -34.519 1.00 91.81 318 GLY A O 1
ATOM 2493 N N . GLY A 1 319 ? 33.665 7.565 -35.242 1.00 94.25 319 GLY A N 1
ATOM 2494 C CA . GLY A 1 319 ? 34.473 7.077 -36.362 1.00 94.25 319 GLY A CA 1
ATOM 2495 C C . GLY A 1 319 ? 34.784 8.148 -37.413 1.00 94.25 319 GLY A C 1
ATOM 2496 O O . GLY A 1 319 ? 35.888 8.177 -37.953 1.00 94.25 319 GLY A O 1
ATOM 2497 N N . ILE A 1 320 ? 33.856 9.076 -37.673 1.00 93.50 320 ILE A N 1
ATOM 2498 C CA . ILE A 1 320 ? 34.108 10.224 -38.559 1.00 93.50 320 ILE A CA 1
ATOM 2499 C C . ILE A 1 320 ? 35.210 11.117 -37.975 1.00 93.50 320 ILE A C 1
ATOM 2501 O O . ILE A 1 320 ? 36.102 11.534 -38.711 1.00 93.50 320 ILE A O 1
ATOM 2505 N N . ILE A 1 321 ? 35.190 11.380 -36.664 1.00 90.94 321 ILE A N 1
ATOM 2506 C CA . ILE A 1 321 ? 36.231 12.174 -35.991 1.00 90.94 321 ILE A CA 1
ATOM 2507 C C . ILE A 1 321 ? 37.588 11.453 -36.054 1.00 90.94 321 ILE A C 1
ATOM 2509 O O . ILE A 1 321 ? 38.588 12.095 -36.373 1.00 90.94 321 ILE A O 1
ATOM 2513 N N . ASP A 1 322 ? 37.628 10.131 -35.836 1.00 90.88 322 ASP A N 1
ATOM 2514 C CA . ASP A 1 322 ? 38.845 9.311 -35.986 1.00 90.88 322 ASP A CA 1
ATOM 2515 C C . ASP A 1 322 ? 39.448 9.432 -37.391 1.00 90.88 322 ASP A C 1
ATOM 2517 O O . ASP A 1 322 ? 40.642 9.697 -37.551 1.00 90.88 322 ASP A O 1
ATOM 2521 N N . MET A 1 323 ? 38.612 9.271 -38.420 1.00 93.00 323 MET A N 1
ATOM 2522 C CA . MET A 1 323 ? 39.034 9.408 -39.813 1.00 93.00 323 MET A CA 1
ATOM 2523 C C . MET A 1 323 ? 39.554 10.813 -40.116 1.00 93.00 323 MET A C 1
ATOM 2525 O O . MET A 1 323 ? 40.531 10.963 -40.857 1.00 93.00 323 MET A O 1
ATOM 2529 N N . TRP A 1 324 ? 38.913 11.840 -39.557 1.00 90.81 324 TRP A N 1
ATOM 2530 C CA . TRP A 1 324 ? 39.303 13.224 -39.783 1.00 90.81 324 TRP A CA 1
ATOM 2531 C C . TRP A 1 324 ? 40.660 13.533 -39.150 1.00 90.81 324 TRP A C 1
ATOM 2533 O O . TRP A 1 324 ? 41.525 14.068 -39.839 1.00 90.81 324 TRP A O 1
ATOM 2543 N N . GLU A 1 325 ? 40.891 13.133 -37.896 1.00 88.69 325 GLU A N 1
ATOM 2544 C CA . GLU A 1 325 ? 42.184 13.311 -37.217 1.00 88.69 325 GLU A CA 1
ATOM 2545 C C . GLU A 1 325 ? 43.313 12.554 -37.922 1.00 88.69 325 GLU A C 1
ATOM 2547 O O . GLU A 1 325 ? 44.409 13.089 -38.092 1.00 88.69 325 GLU A O 1
ATOM 2552 N N . GLU A 1 326 ? 43.056 11.329 -38.381 1.00 90.44 326 GLU A N 1
ATOM 2553 C CA . GLU A 1 326 ? 44.043 10.534 -39.112 1.00 90.44 326 GLU A CA 1
ATOM 2554 C C . GLU A 1 326 ? 44.407 11.173 -40.460 1.00 90.44 326 GLU A C 1
ATOM 2556 O O . GLU A 1 326 ? 45.580 11.216 -40.848 1.00 90.44 326 GLU A O 1
ATOM 2561 N N . THR A 1 327 ? 43.406 11.712 -41.157 1.00 88.88 327 THR A N 1
ATOM 2562 C CA . THR A 1 327 ? 43.598 12.472 -42.396 1.00 88.88 327 THR A CA 1
ATOM 2563 C C . THR A 1 327 ? 44.412 13.730 -42.105 1.00 88.88 327 THR A C 1
ATOM 2565 O O . THR A 1 327 ? 45.463 13.946 -42.707 1.00 88.88 327 THR A O 1
ATOM 2568 N N . GLU A 1 328 ? 44.001 14.516 -41.114 1.00 86.75 328 GLU A N 1
ATOM 2569 C CA . GLU A 1 328 ? 44.676 15.741 -40.695 1.00 86.75 328 GLU A CA 1
ATOM 2570 C C . GLU A 1 328 ? 46.141 15.491 -40.296 1.00 86.75 328 GLU A C 1
ATOM 2572 O O . GLU A 1 328 ? 47.033 16.241 -40.692 1.00 86.75 328 GLU A O 1
ATOM 2577 N N . ARG A 1 329 ? 46.424 14.399 -39.578 1.00 87.06 329 ARG A N 1
ATOM 2578 C CA . ARG A 1 329 ? 47.779 13.985 -39.187 1.00 87.06 329 ARG A CA 1
ATOM 2579 C C . ARG A 1 329 ? 48.667 13.708 -40.401 1.00 87.06 329 ARG A C 1
ATOM 2581 O O . ARG A 1 329 ? 49.800 14.192 -40.443 1.00 87.06 329 ARG A O 1
ATOM 2588 N N . LYS A 1 330 ? 48.167 12.949 -41.383 1.00 87.00 330 LYS A N 1
ATOM 2589 C CA . LYS A 1 330 ? 48.889 12.653 -42.635 1.00 87.00 330 LYS A CA 1
ATOM 2590 C C . LYS A 1 330 ? 49.160 13.924 -43.436 1.00 87.00 330 LYS A C 1
ATOM 2592 O O . LYS A 1 330 ? 50.289 14.137 -43.872 1.00 87.00 330 LYS A O 1
ATOM 2597 N N . TRP A 1 331 ? 48.161 14.796 -43.556 1.00 83.06 331 TRP A N 1
ATOM 2598 C CA . TRP A 1 331 ? 48.282 16.064 -44.276 1.00 83.06 331 TRP A CA 1
ATOM 2599 C C . TRP A 1 331 ? 49.254 17.037 -43.613 1.00 83.06 331 TRP A C 1
ATOM 2601 O O . TRP A 1 331 ? 50.074 17.639 -44.299 1.00 83.06 331 TRP A O 1
ATOM 2611 N N . LYS A 1 332 ? 49.239 17.154 -42.282 1.00 81.94 332 LYS A N 1
ATOM 2612 C CA . LYS A 1 332 ? 50.218 17.963 -41.539 1.00 81.94 332 LYS A CA 1
ATOM 2613 C C . LYS A 1 332 ? 51.650 17.477 -41.758 1.00 81.94 332 LYS A C 1
ATOM 2615 O O . LYS A 1 332 ? 52.539 18.299 -41.966 1.00 81.94 332 LYS A O 1
ATOM 2620 N N . ALA A 1 333 ? 51.870 16.160 -41.717 1.00 81.56 333 ALA A N 1
ATOM 2621 C CA . ALA A 1 333 ? 53.183 15.569 -41.964 1.00 81.56 333 ALA A CA 1
ATOM 2622 C C . ALA A 1 333 ? 53.663 15.859 -43.393 1.00 81.56 333 ALA A C 1
ATOM 2624 O O . ALA A 1 333 ? 54.787 16.320 -43.580 1.00 81.56 333 ALA A O 1
ATOM 2625 N N . LEU A 1 334 ? 52.787 15.675 -44.384 1.00 79.62 334 LEU A N 1
ATOM 2626 C CA . LEU A 1 334 ? 53.098 15.988 -45.774 1.00 79.62 334 LEU A CA 1
ATOM 2627 C C . LEU A 1 334 ? 53.392 17.480 -45.971 1.00 79.62 334 LEU A C 1
ATOM 2629 O O . LEU A 1 334 ? 54.389 17.829 -46.595 1.00 79.62 334 LEU A O 1
ATOM 2633 N N . ARG A 1 335 ? 52.581 18.370 -45.387 1.00 74.25 335 ARG A N 1
ATOM 2634 C CA . ARG A 1 335 ? 52.792 19.821 -45.465 1.00 74.25 335 ARG A CA 1
ATOM 2635 C C . ARG A 1 335 ? 54.138 20.236 -44.875 1.00 74.25 335 ARG A C 1
ATOM 2637 O O . ARG A 1 335 ? 54.798 21.105 -45.428 1.00 74.25 335 ARG A O 1
ATOM 2644 N N . TYR A 1 336 ? 54.563 19.606 -43.781 1.00 75.31 336 TYR A N 1
ATOM 2645 C CA . TYR A 1 336 ? 55.869 19.858 -43.170 1.0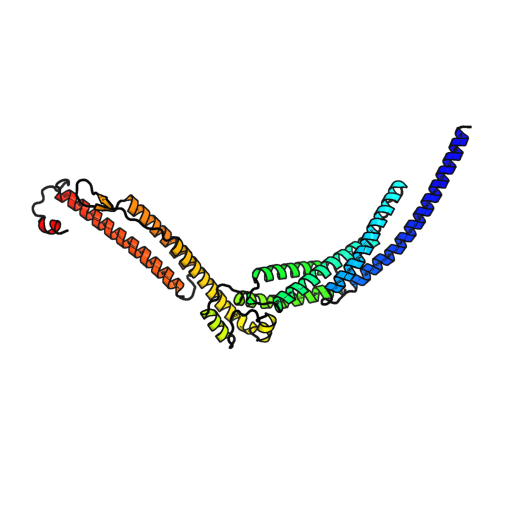0 75.31 336 TYR A CA 1
ATOM 2646 C C . TYR A 1 336 ? 57.038 19.465 -44.092 1.00 75.31 336 TYR A C 1
ATOM 2648 O O . TYR A 1 336 ? 58.056 20.158 -44.120 1.00 75.31 336 TYR A O 1
ATOM 2656 N N . VAL A 1 337 ? 56.877 18.386 -44.868 1.00 75.38 337 VAL A N 1
ATOM 2657 C CA . VAL A 1 337 ? 57.845 17.952 -45.888 1.00 75.38 337 VAL A CA 1
ATOM 2658 C C . VAL A 1 337 ? 57.840 18.902 -47.092 1.00 75.38 337 VAL A C 1
ATOM 2660 O O . VAL A 1 337 ? 58.908 19.366 -47.484 1.00 75.38 337 VAL A O 1
ATOM 2663 N N . LEU A 1 338 ? 56.663 19.248 -47.628 1.00 70.12 338 LEU A N 1
ATOM 2664 C CA . LEU A 1 338 ? 56.510 20.150 -48.782 1.00 70.12 338 LEU A CA 1
ATOM 2665 C C . LEU A 1 338 ? 57.016 21.573 -48.497 1.00 70.12 338 LEU A C 1
ATOM 2667 O O . LEU A 1 338 ? 57.669 22.173 -49.343 1.00 70.12 338 LEU A O 1
ATOM 2671 N N . ASP A 1 339 ? 56.797 22.094 -47.286 1.00 68.06 339 ASP A N 1
ATOM 2672 C CA . ASP A 1 339 ? 57.330 23.397 -46.860 1.00 68.06 339 ASP A CA 1
ATOM 2673 C C . ASP A 1 339 ? 58.851 23.346 -46.547 1.00 68.06 339 ASP A C 1
ATOM 2675 O O . ASP A 1 339 ? 59.408 24.309 -46.014 1.00 68.06 339 ASP A O 1
ATOM 2679 N N . GLY A 1 340 ? 59.536 22.228 -46.836 1.00 65.88 340 GLY A N 1
ATOM 2680 C CA . GLY A 1 340 ? 60.989 22.077 -46.705 1.00 65.88 340 GLY A CA 1
ATOM 2681 C C . GLY A 1 340 ? 61.499 22.037 -45.263 1.00 65.88 340 GLY A C 1
ATOM 2682 O O . GLY A 1 340 ? 62.672 22.312 -45.017 1.00 65.88 340 GLY A O 1
ATOM 2683 N N . LYS A 1 341 ? 60.630 21.732 -44.290 1.00 61.81 341 LYS A N 1
ATOM 2684 C CA . LYS A 1 341 ? 60.986 21.703 -42.861 1.00 61.81 341 LYS A CA 1
ATOM 2685 C C . LYS A 1 341 ? 61.273 20.296 -42.324 1.00 61.81 341 LYS A C 1
ATOM 2687 O O . LYS A 1 341 ? 61.711 20.180 -41.185 1.00 61.81 341 LYS A O 1
ATOM 2692 N N . GLY A 1 342 ? 61.055 19.248 -43.124 1.00 58.81 342 GLY A N 1
ATOM 2693 C CA . GLY A 1 342 ? 61.353 17.847 -42.790 1.00 58.81 342 GLY A CA 1
ATOM 2694 C C . GLY A 1 342 ? 62.752 17.362 -43.215 1.00 58.81 342 GLY A C 1
ATOM 2695 O O . GLY A 1 342 ? 63.436 18.052 -43.967 1.00 58.81 342 GLY A O 1
ATOM 2696 N N . PRO A 1 343 ? 63.179 16.161 -42.770 1.00 54.66 343 PRO A N 1
ATOM 2697 C CA . PRO A 1 343 ? 64.495 15.589 -43.093 1.00 54.66 343 PRO A CA 1
ATOM 2698 C C . PRO A 1 343 ? 64.698 15.260 -44.585 1.00 54.66 343 PRO A C 1
ATOM 2700 O O . PRO A 1 343 ? 65.840 15.155 -45.019 1.00 54.66 343 PRO A O 1
ATOM 2703 N N . ASP A 1 344 ? 63.615 15.175 -45.367 1.00 52.62 344 ASP A N 1
ATOM 2704 C CA . ASP A 1 344 ? 63.621 14.883 -46.811 1.00 52.62 344 ASP A CA 1
ATOM 2705 C C . ASP A 1 344 ? 63.395 16.138 -47.684 1.00 52.62 344 ASP A C 1
ATOM 2707 O O . ASP A 1 344 ? 62.887 16.050 -48.806 1.00 52.62 344 ASP A O 1
ATOM 2711 N N . ALA A 1 345 ? 63.741 17.325 -47.166 1.00 50.00 345 ALA A N 1
ATOM 2712 C CA . ALA A 1 345 ? 63.663 18.609 -47.868 1.00 50.00 345 ALA A CA 1
ATOM 2713 C C . ALA A 1 345 ? 64.626 18.645 -49.074 1.00 50.00 345 ALA A C 1
ATOM 2715 O O . ALA A 1 345 ? 65.729 19.183 -49.006 1.00 50.00 345 ALA A O 1
ATOM 2716 N N . GLY A 1 346 ? 64.227 18.012 -50.175 1.00 53.28 346 GLY A N 1
ATOM 2717 C CA . GLY A 1 346 ? 65.051 17.886 -51.377 1.00 53.28 346 GLY A CA 1
ATOM 2718 C C . GLY A 1 346 ? 64.665 16.765 -52.342 1.00 53.28 346 GLY A C 1
ATOM 2719 O O . GLY A 1 346 ? 65.359 16.602 -53.342 1.00 53.28 346 GLY A O 1
ATOM 2720 N N . LEU A 1 347 ? 63.600 15.991 -52.090 1.00 54.88 347 LEU A N 1
ATOM 2721 C CA . LEU A 1 347 ? 63.120 14.999 -53.058 1.00 54.88 347 LEU A CA 1
ATOM 2722 C C . LEU A 1 347 ? 62.592 15.694 -54.332 1.00 54.88 347 LEU A C 1
ATOM 2724 O O . LEU A 1 347 ? 61.629 16.461 -54.251 1.00 54.88 347 LEU A O 1
ATOM 2728 N N . PRO A 1 348 ? 63.185 15.440 -55.514 1.00 52.84 348 PRO A N 1
ATOM 2729 C CA . PRO A 1 348 ? 62.687 15.981 -56.767 1.00 52.84 348 PRO A CA 1
ATOM 2730 C C . PRO A 1 348 ? 61.485 15.146 -57.228 1.00 52.84 348 PRO A C 1
ATOM 2732 O O . PRO A 1 348 ? 61.620 13.946 -57.456 1.00 52.84 348 PRO A O 1
ATOM 2735 N N . GLY A 1 349 ? 60.320 15.779 -57.385 1.00 52.22 349 GLY A N 1
ATOM 2736 C CA . GLY A 1 349 ? 59.200 15.186 -58.128 1.00 52.22 349 GLY A CA 1
ATOM 2737 C C . GLY A 1 349 ? 57.905 14.912 -57.365 1.00 52.22 349 GLY A C 1
ATOM 2738 O O . GLY A 1 349 ? 57.135 14.069 -57.811 1.00 52.22 349 GLY A O 1
ATOM 2739 N N . PHE A 1 350 ? 57.610 15.605 -56.263 1.00 52.72 350 PHE A N 1
ATOM 2740 C CA . PHE A 1 350 ? 56.202 15.751 -55.881 1.00 52.72 350 PHE A CA 1
ATOM 2741 C C . PHE A 1 350 ? 55.623 16.917 -56.679 1.00 52.72 350 PHE A C 1
ATOM 2743 O O . PHE A 1 350 ? 55.893 18.075 -56.373 1.00 52.72 350 PHE A O 1
ATOM 2750 N N . GLU A 1 351 ? 54.909 16.600 -57.761 1.00 53.03 351 GLU A N 1
ATOM 2751 C CA . GLU A 1 351 ? 54.187 17.587 -58.561 1.00 53.03 351 GLU A CA 1
ATOM 2752 C C . GLU A 1 351 ? 53.176 18.309 -57.666 1.00 53.03 351 GLU A C 1
ATOM 2754 O O . GLU A 1 351 ? 52.158 17.761 -57.238 1.00 53.03 351 GLU A O 1
ATOM 2759 N N . ASP A 1 352 ? 53.515 19.558 -57.366 1.00 54.19 352 ASP A N 1
ATOM 2760 C CA . ASP A 1 352 ? 52.778 20.486 -56.513 1.00 54.19 352 ASP A CA 1
ATOM 2761 C C . ASP A 1 352 ? 51.328 20.690 -57.011 1.00 54.19 352 ASP A C 1
ATOM 2763 O O . ASP A 1 352 ? 50.430 21.004 -56.233 1.00 54.19 352 ASP A O 1
ATOM 2767 N N . GLU A 1 353 ? 51.061 20.425 -58.296 1.00 55.56 353 GLU A N 1
ATOM 2768 C CA . GLU A 1 353 ? 49.752 20.590 -58.944 1.00 55.56 353 GLU A CA 1
ATOM 2769 C C . GLU A 1 353 ? 48.651 19.701 -58.341 1.00 55.56 353 GLU A C 1
ATOM 2771 O O . GLU A 1 353 ? 47.527 20.164 -58.147 1.00 55.56 353 GLU A O 1
ATOM 2776 N N . HIS A 1 354 ? 48.956 18.455 -57.954 1.00 57.94 354 HIS A N 1
ATOM 2777 C CA . HIS A 1 354 ? 47.969 17.570 -57.317 1.00 57.94 354 HIS A CA 1
ATOM 2778 C C . HIS A 1 354 ? 47.608 18.001 -55.886 1.00 57.94 354 HIS A C 1
ATOM 2780 O O . HIS A 1 354 ? 46.518 17.685 -55.404 1.00 57.94 354 HIS A O 1
ATOM 2786 N N . PHE A 1 355 ? 48.502 18.733 -55.217 1.00 54.94 355 PHE A N 1
ATOM 2787 C CA . PHE A 1 355 ? 48.330 19.202 -53.841 1.00 54.94 355 PHE A CA 1
ATOM 2788 C C . PHE A 1 355 ? 47.810 20.638 -53.751 1.00 54.94 355 PHE A C 1
ATOM 2790 O O . PHE A 1 355 ? 47.221 20.999 -52.738 1.00 54.94 355 PHE A O 1
ATOM 2797 N N . GLN A 1 356 ? 47.966 21.443 -54.805 1.00 55.03 356 GLN A N 1
ATOM 2798 C CA . GLN A 1 356 ? 47.370 22.777 -54.910 1.00 55.03 356 GLN A CA 1
ATOM 2799 C C . GLN A 1 356 ? 45.851 22.743 -55.157 1.00 55.03 356 GLN A C 1
ATOM 2801 O O . GLN A 1 356 ? 45.174 23.738 -54.904 1.00 55.03 356 GLN A O 1
ATOM 2806 N N . CYS A 1 357 ? 45.301 21.615 -55.624 1.00 53.41 357 CYS A N 1
ATOM 2807 C CA . CYS A 1 357 ? 43.863 21.450 -55.854 1.00 53.41 357 CYS A CA 1
ATOM 2808 C C . CYS A 1 357 ? 43.010 21.245 -54.585 1.00 53.41 357 CYS A C 1
ATOM 2810 O O . CYS A 1 357 ? 41.785 21.260 -54.716 1.00 53.41 357 CYS A O 1
ATOM 2812 N N . PHE A 1 358 ? 43.604 21.036 -53.401 1.00 43.84 358 PHE A N 1
ATOM 2813 C CA . PHE A 1 358 ? 42.884 20.665 -52.170 1.00 43.84 358 PHE A CA 1
ATOM 2814 C C . PHE A 1 358 ? 43.108 21.617 -50.994 1.00 43.84 358 PHE A C 1
ATOM 2816 O O . PHE A 1 358 ? 44.280 21.904 -50.659 1.00 43.84 358 PHE A O 1
#

Secondary structure (DSSP, 8-state):
-HHHHHHHHHHHHHHHHHHHHHHHHHHHHHHHHHHHHHHHHHHHHHT---GGGHHHHHHHHHHHHHHHHHHHHHHHHHHHHHHHTTPPPP--HHHHHHHHHHHHHHHHHHHHHHHHHHHHHHHHS-GGGS-HHHHHHHHHHHHHHHHHHHHHSPTT-HHHHHHHHHHHHHHHHHHTHHHHHHHT-TT--HHHHHHHHHHHTS-----TT--HHHHHHTTGGGGHHHHHHHHHHHHHHHHHHHHHHHHHHT-------EEE-TTSS-EEE-HHHHHHHHHHHHHHHHHHHHHHHHTTTS---HHHHHHHHHHHHHHHHHHHHHHHHHHHHHHHHHHHHHTT-STTTT-TT--THHHHT-

InterPro domains:
  IPR013602 Dynein heavy chain, linker [PF08393] (96-340)
  IPR026983 Dynein heavy chain [PTHR45703] (2-337)

Organism: Perkinsus olseni (NCBI:txid32597)

pLDDT: mean 86.6, std 9.19, range [43.84, 96.88]